Protein AF-0000000074729512 (afdb_homodimer)

Secondary structure (DSSP, 8-state):
----GGGGHHHHHHHHHHHHHSS--HHHHHHHHHHHHHHHH-S-EEEEEEETTEEEEEEEE---SSEEE---TT-EE-STTSHHHHHHHTTS-HHHHHHHHHHHHHHTT-TTS-HHHHHHHHHHHHHHS-EEESS-SSTTEEEEEEEEE-TT--EEEEEEEEEHHHHHHHHHHHHHHHHHHHHHHHHH-/---GGGGGHHHHHHHHHHHHHSS--HHHHHHHHHHHHHHHH-S-EEEEEEETTEEEEEEEE---SSEEE---TT-EE-STTSHHHHHHHTTS-HHHHHHHHHHHHHHTT-TTS-HHHHHHHHHHHHHHS-EEESS-SSTTEEEEEEEEE-TT--EEEEEEEEEHHHHHHHHHHHHHHHHHHHHHHHHH-

Nearest PDB structures (foldseek):
  2xro-assembly1_E  TM=8.335E-01  e=1.380E-13  Pseudomonas putida
  1tf1-assembly2_B  TM=8.747E-01  e=4.606E-13  Escherichia coli
  2o99-assembly1_A  TM=8.460E-01  e=3.577E-12  Escherichia coli
  5whm-assembly2_D  TM=8.171E-01  e=2.208E-12  Brucella abortus
  5whm-assembly1_A  TM=7.758E-01  e=4.035E-12  Brucella abortus

Foldseek 3Di:
DPDDPPPPPVVVVVCVVVVVVPPPPLCVLLVVLQVVLLVVVLAKKWKWWDDDQWIFTADIDHGDDPDYDDDDHGDIDHQQQAFFNLQQLLVDDPVVSCVSCCVVCVVVVNNVPDVVVSVVLSVVCNVLQKGKRQCGRPHQKIKMKHWDADPVGIIMMMMTIDGNVCCVVCVVVSSVSRVVSVVVSVVRD/DPPDPPPPVVVVVVVCVVVVVPPPPLCVLLVVLQVVLLVVVLAKKWKWWDDDQWIFTADIDHGDDPDYDDDDHGDIDHQQQAFWSLQQLLVDDPVVSCVSVCVVCVVVVNNVDDVVVSVVLSVVCNVLQKGKRQCGRPHQKIKMKHWDADPVGIIMMMMTIDGNVCCVVCVVVSSVSRVVSVVVSVVRD

Solvent-accessible surface area (backbone atoms only — not comparable to full-atom values): 20074 Å² total; per-residue (Å²): 135,90,79,76,78,75,64,65,66,59,52,53,55,47,47,50,46,46,59,52,61,66,42,71,53,58,67,68,71,47,41,63,57,37,48,51,50,16,66,76,65,37,30,18,24,39,34,30,34,59,54,94,89,31,33,28,33,69,46,73,35,75,32,73,46,45,70,33,46,53,80,60,71,68,42,74,44,65,30,82,44,29,13,35,26,40,20,44,44,41,77,48,56,68,69,59,38,49,56,54,44,52,52,51,28,46,75,68,71,42,61,79,56,59,61,66,61,50,52,50,51,34,51,51,23,60,73,72,57,50,19,67,14,84,44,61,68,43,86,58,33,20,30,36,15,29,48,50,62,46,95,87,64,54,46,30,18,39,26,38,48,33,54,40,88,56,35,76,84,37,46,67,62,48,52,54,51,49,53,52,47,51,52,55,48,56,71,72,92,135,91,70,74,76,73,64,66,64,60,53,53,56,48,46,51,47,45,58,52,61,66,42,72,53,59,65,69,71,47,41,63,57,36,47,51,50,17,66,74,66,38,31,17,23,39,33,29,33,59,55,95,89,32,31,28,33,68,44,74,36,76,33,73,48,46,72,32,47,54,80,60,70,65,43,72,45,66,30,82,46,29,12,37,25,38,20,44,44,41,75,48,56,67,69,59,40,50,56,53,44,52,52,51,28,46,74,68,72,41,62,80,56,60,62,67,62,49,52,50,51,33,51,49,23,61,72,71,56,51,19,67,14,83,45,60,70,43,86,59,32,19,30,36,15,29,48,50,60,44,97,89,63,54,43,30,17,39,26,37,47,33,52,40,90,56,33,78,84,38,44,67,63,49,51,54,51,50,53,53,46,51,53,54,48,57,72,74,91

pLDDT: mean 89.35, std 18.72, range [25.88, 98.94]

Organism: NCBI:txid2562239

InterPro domains:
  IPR014757 Transcription regulator IclR, C-terminal [PF01614] (20-183)
  IPR014757 Transcription regulator IclR, C-terminal [PS51078] (7-189)
  IPR029016 GAF-like domain superfamily [G3DSA:3.30.450.40] (15-188)
  IPR050707 HTH-type Transcriptional Regulators in Metabolic Pathways [PTHR30136] (7-185)

Radius of gyration: 27.4 Å; Cα contacts (8 Å, |Δi|>4): 655; chains: 2; bounding box: 49×93×84 Å

Structure (mmCIF, N/CA/C/O backbone):
data_AF-0000000074729512-model_v1
#
loop_
_entity.id
_entity.type
_entity.pdbx_description
1 polymer 'IclR-ED domain-containing protein'
#
loop_
_atom_site.group_PDB
_atom_site.id
_atom_site.type_symbol
_atom_site.label_atom_id
_atom_site.label_alt_id
_atom_site.label_comp_id
_atom_site.label_asym_id
_atom_site.label_entity_id
_atom_site.label_seq_id
_atom_site.pdbx_PDB_ins_code
_atom_site.Cartn_x
_atom_site.Cartn_y
_atom_site.Cartn_z
_atom_site.occupancy
_atom_site.B_iso_or_equiv
_atom_site.auth_seq_id
_atom_site.auth_comp_id
_atom_site.auth_asym_id
_atom_site.auth_atom_id
_atom_site.pdbx_PDB_model_num
ATOM 1 N N . MET A 1 1 ? 30.984 21.703 56.719 1 25.88 1 MET A N 1
ATOM 2 C CA . MET A 1 1 ? 29.562 21.359 56.812 1 25.88 1 MET A CA 1
ATOM 3 C C . MET A 1 1 ? 28.812 21.844 55.562 1 25.88 1 MET A C 1
ATOM 5 O O . MET A 1 1 ? 28.078 22.828 55.625 1 25.88 1 MET A O 1
ATOM 9 N N . SER A 1 2 ? 29.422 21.797 54.312 1 34.38 2 SER A N 1
ATOM 10 C CA . SER A 1 2 ? 28.938 22.297 53.031 1 34.38 2 SER A CA 1
ATOM 11 C C . SER A 1 2 ? 27.719 21.5 52.562 1 34.38 2 SER A C 1
ATOM 13 O O . SER A 1 2 ? 27.859 20.344 52.156 1 34.38 2 SER A O 1
ATOM 15 N N . SER A 1 3 ? 26.422 21.672 53.25 1 32.03 3 SER A N 1
ATOM 16 C CA . SER A 1 3 ? 25.125 21.031 53.125 1 32.03 3 SER A CA 1
ATOM 17 C C . SER A 1 3 ? 24.625 21.047 51.688 1 32.03 3 SER A C 1
ATOM 19 O O . SER A 1 3 ? 25.188 21.75 50.844 1 32.03 3 SER A O 1
ATOM 21 N N . SER A 1 4 ? 23.156 20.828 51.438 1 34.28 4 SER A N 1
ATOM 22 C CA . SER A 1 4 ? 22.062 20.094 50.844 1 34.28 4 SER A CA 1
ATOM 23 C C . SER A 1 4 ? 21.484 20.859 49.656 1 34.28 4 SER A C 1
ATOM 25 O O . SER A 1 4 ? 20.281 20.781 49.375 1 34.28 4 SER A O 1
ATOM 27 N N . ALA A 1 5 ? 22.188 21.875 49.094 1 41.53 5 ALA A N 1
ATOM 28 C CA . ALA A 1 5 ? 21.438 22.672 48.156 1 41.53 5 ALA A CA 1
ATOM 29 C C . ALA A 1 5 ? 21.094 21.859 46.906 1 41.53 5 ALA A C 1
ATOM 31 O O . ALA A 1 5 ? 20.672 22.422 45.875 1 41.53 5 ALA A O 1
ATOM 32 N N . GLU A 1 6 ? 21.422 20.5 46.906 1 37.28 6 GLU A N 1
ATOM 33 C CA . GLU A 1 6 ? 21.25 19.766 45.656 1 37.28 6 GLU A CA 1
ATOM 34 C C . GLU A 1 6 ? 19.766 19.5 45.375 1 37.28 6 GLU A C 1
ATOM 36 O O . GLU A 1 6 ? 19.438 18.797 44.406 1 37.28 6 GLU A O 1
ATOM 41 N N . GLY A 1 7 ? 18.828 19.969 46.281 1 36.69 7 GLY A N 1
ATOM 42 C CA . GLY A 1 7 ? 17.422 19.594 46.188 1 36.69 7 GLY A CA 1
ATOM 43 C C . GLY A 1 7 ? 16.703 20.234 45 1 36.69 7 GLY A C 1
ATOM 44 O O . GLY A 1 7 ? 15.531 19.969 44.781 1 36.69 7 GLY A O 1
ATOM 45 N N . GLY A 1 8 ? 17.156 21.422 44.531 1 38.16 8 GLY A N 1
ATOM 46 C CA . GLY A 1 8 ? 16.344 22.25 43.656 1 38.16 8 GLY A CA 1
ATOM 47 C C . GLY A 1 8 ? 16.188 21.641 42.281 1 38.16 8 GLY A C 1
ATOM 48 O O . GLY A 1 8 ? 15.289 22.031 41.531 1 38.16 8 GLY A O 1
ATOM 49 N N . LEU A 1 9 ? 17.172 20.875 41.75 1 35.28 9 LEU A N 1
ATOM 50 C CA . LEU A 1 9 ? 17.141 20.516 40.312 1 35.28 9 LEU A CA 1
ATOM 51 C C . LEU A 1 9 ? 16.156 19.375 40.094 1 35.28 9 LEU A C 1
ATOM 53 O O . LEU A 1 9 ? 15.742 19.125 38.938 1 35.28 9 LEU A O 1
ATOM 57 N N . ARG A 1 10 ? 15.859 18.578 41.156 1 46.44 10 ARG A N 1
ATOM 58 C CA . ARG A 1 10 ? 14.961 17.453 40.906 1 46.44 10 ARG A CA 1
ATOM 59 C C . ARG A 1 10 ? 13.516 17.922 40.781 1 46.44 10 ARG A C 1
ATOM 61 O O . ARG A 1 10 ? 12.656 17.172 40.312 1 46.44 10 ARG A O 1
ATOM 68 N N . LEU A 1 11 ? 13.258 19.062 41.344 1 38.88 11 LEU A N 1
ATOM 69 C CA . LEU A 1 11 ? 11.883 19.516 41.188 1 38.88 11 LEU A CA 1
ATOM 70 C C . LEU A 1 11 ? 11.586 19.922 39.75 1 38.88 11 LEU A C 1
ATOM 72 O O . LEU A 1 11 ? 10.477 19.734 39.281 1 38.88 11 LEU A O 1
ATOM 76 N N . GLY A 1 12 ? 12.594 20.391 39.031 1 42.66 12 GLY A N 1
ATOM 77 C CA . GLY A 1 12 ? 12.328 20.812 37.656 1 42.66 12 GLY A CA 1
ATOM 78 C C . GLY A 1 12 ? 12.039 19.641 36.75 1 42.66 12 GLY A C 1
ATOM 79 O O . GLY A 1 12 ? 11.164 19.719 35.875 1 42.66 12 GLY A O 1
ATOM 80 N N . SER A 1 13 ? 12.844 18.562 36.906 1 46.69 13 SER A N 1
ATOM 81 C CA . SER A 1 13 ? 12.586 17.422 36.031 1 46.69 13 SER A CA 1
ATOM 82 C C . SER A 1 13 ? 11.258 16.75 36.375 1 46.69 13 SER A C 1
ATOM 84 O O . SER A 1 13 ? 10.555 16.266 35.5 1 46.69 13 SER A O 1
ATOM 86 N N . GLU A 1 14 ? 10.875 16.734 37.656 1 45.16 14 GLU A N 1
ATOM 87 C CA . GLU A 1 14 ? 9.609 16.125 38.062 1 45.16 14 GLU A CA 1
ATOM 88 C C . GLU A 1 14 ? 8.43 17 37.656 1 45.16 14 GLU A C 1
ATOM 90 O O . GLU A 1 14 ? 7.383 16.5 37.219 1 45.16 14 GLU A O 1
ATOM 95 N N . ILE A 1 15 ? 8.531 18.359 37.781 1 41.38 15 ILE A N 1
ATOM 96 C CA . ILE A 1 15 ? 7.477 19.234 37.312 1 41.38 15 ILE A CA 1
ATOM 97 C C . ILE A 1 15 ? 7.406 19.188 35.781 1 41.38 15 ILE A C 1
ATOM 99 O O . ILE A 1 15 ? 6.32 19.141 35.188 1 41.38 15 ILE A O 1
ATOM 103 N N . GLN A 1 16 ? 8.602 19.141 35.062 1 43.12 16 GLN A N 1
ATOM 104 C CA . GLN A 1 16 ? 8.539 18.938 33.625 1 43.12 16 GLN A CA 1
ATOM 105 C C . GLN A 1 16 ? 7.992 17.547 33.281 1 43.12 16 GLN A C 1
ATOM 107 O O . GLN A 1 16 ? 7.266 17.375 32.312 1 43.12 16 GLN A O 1
ATOM 112 N N . SER A 1 17 ? 8.367 16.531 34.094 1 44.88 17 SER A N 1
ATOM 113 C CA . SER A 1 17 ? 7.785 15.203 33.938 1 44.88 17 SER A CA 1
ATOM 114 C C . SER A 1 17 ? 6.309 15.195 34.344 1 44.88 17 SER A C 1
ATOM 116 O O . SER A 1 17 ? 5.492 14.539 33.688 1 44.88 17 SER A O 1
ATOM 118 N N . LEU A 1 18 ? 5.91 15.781 35.469 1 40.38 18 LEU A N 1
ATOM 119 C CA . LEU A 1 18 ? 4.508 15.938 35.844 1 40.38 18 LEU A CA 1
ATOM 120 C C . LEU A 1 18 ? 3.803 16.922 34.906 1 40.38 18 LEU A C 1
ATOM 122 O O . LEU A 1 18 ? 2.65 16.703 34.531 1 40.38 18 LEU A O 1
ATOM 126 N N . ALA A 1 19 ? 4.285 18.188 34.625 1 42.41 19 ALA A N 1
ATOM 127 C CA . ALA A 1 19 ? 3.742 19.047 33.562 1 42.41 19 ALA A CA 1
ATOM 128 C C . ALA A 1 19 ? 3.705 18.328 32.219 1 42.41 19 ALA A C 1
ATOM 130 O O . ALA A 1 19 ? 2.783 18.516 31.438 1 42.41 19 ALA A O 1
ATOM 131 N N . ALA A 1 20 ? 4.695 17.531 31.906 1 43.59 20 ALA A N 1
ATOM 132 C CA . ALA A 1 20 ? 4.652 16.562 30.812 1 43.59 20 ALA A CA 1
ATOM 133 C C . ALA A 1 20 ? 3.689 15.422 31.125 1 43.59 20 ALA A C 1
ATOM 135 O O . ALA A 1 20 ? 3.062 14.859 30.219 1 43.59 20 ALA A O 1
ATOM 136 N N . ALA A 1 21 ? 3.5 15.023 32.281 1 45.31 21 ALA A N 1
ATOM 137 C CA . ALA A 1 21 ? 2.592 14.016 32.812 1 45.31 21 ALA A CA 1
ATOM 138 C C . ALA A 1 21 ? 1.136 14.43 32.625 1 45.31 21 ALA A C 1
ATOM 140 O O . ALA A 1 21 ? 0.258 13.578 32.469 1 45.31 21 ALA A O 1
ATOM 141 N N . GLY A 1 22 ? 0.807 15.711 32.906 1 45.38 22 GLY A N 1
ATOM 142 C CA . GLY A 1 22 ? -0.505 16.281 32.656 1 45.38 22 GLY A CA 1
ATOM 143 C C . GLY A 1 22 ? -0.776 16.547 31.188 1 45.38 22 GLY A C 1
ATOM 144 O O . GLY A 1 22 ? -1.819 17.109 30.828 1 45.38 22 GLY A O 1
ATOM 145 N N . ARG A 1 23 ? 0.363 16.656 30.469 1 54.56 23 ARG A N 1
ATOM 146 C CA . ARG A 1 23 ? 0.236 16.953 29.047 1 54.56 23 ARG A CA 1
ATOM 147 C C . ARG A 1 23 ? -0.666 15.953 28.344 1 54.56 23 ARG A C 1
ATOM 149 O O . ARG A 1 23 ? -0.459 14.742 28.469 1 54.56 23 ARG A O 1
ATOM 156 N N . VAL A 1 24 ? -1.882 16.438 28.172 1 61.53 24 VAL A N 1
ATOM 157 C CA . VAL A 1 24 ? -2.816 15.641 27.375 1 61.53 24 VAL A CA 1
ATOM 158 C C . VAL A 1 24 ? -2.061 14.906 26.266 1 61.53 24 VAL A C 1
ATOM 160 O O . VAL A 1 24 ? -1.298 15.523 25.516 1 61.53 24 VAL A O 1
ATOM 163 N N . ASN A 1 25 ? -2.059 13.641 26.531 1 87.81 25 ASN A N 1
ATOM 164 C CA . ASN A 1 25 ? -1.531 12.82 25.438 1 87.81 25 ASN A CA 1
ATOM 165 C C . ASN A 1 25 ? -2.375 12.953 24.172 1 87.81 25 ASN A C 1
ATOM 167 O O . ASN A 1 25 ? -3.398 12.281 24.031 1 87.81 25 ASN A O 1
ATOM 171 N N . MET A 1 26 ? -2.033 14.062 23.406 1 93.94 26 MET A N 1
ATOM 172 C CA . MET A 1 26 ? -2.797 14.367 22.203 1 93.94 26 MET A CA 1
ATOM 173 C C . MET A 1 26 ? -2.996 13.117 21.344 1 93.94 26 MET A C 1
ATOM 175 O O . MET A 1 26 ? -4.043 12.953 20.719 1 93.94 26 MET A O 1
ATOM 179 N N . THR A 1 27 ? -2.012 12.273 21.406 1 95.75 27 THR A N 1
ATOM 180 C CA . THR A 1 27 ? -2.107 11.039 20.641 1 95.75 27 THR A CA 1
ATOM 181 C C . THR A 1 27 ? -3.291 10.203 21.125 1 95.75 27 THR A C 1
ATOM 183 O O . THR A 1 27 ? -4.109 9.758 20.312 1 95.75 27 THR A O 1
ATOM 186 N N . GLU A 1 28 ? -3.361 10.055 22.359 1 95.56 28 GLU A N 1
ATOM 187 C CA . GLU A 1 28 ? -4.465 9.281 22.922 1 95.56 28 GLU A CA 1
ATOM 188 C C . GLU A 1 28 ? -5.797 9.992 22.703 1 95.56 28 GLU A C 1
ATOM 190 O O . GLU A 1 28 ? -6.809 9.352 22.422 1 95.56 28 GLU A O 1
ATOM 195 N N . LEU A 1 29 ? -5.754 11.266 22.891 1 96.25 29 LEU A N 1
ATOM 196 C CA . LEU A 1 29 ? -6.973 12.07 22.828 1 96.25 29 LEU A CA 1
ATOM 197 C C . LEU A 1 29 ? -7.59 12.008 21.438 1 96.25 29 LEU A C 1
ATOM 199 O O . LEU A 1 29 ? -8.812 11.93 21.297 1 96.25 29 LEU A O 1
ATOM 203 N N . VAL A 1 30 ? -6.77 12.023 20.391 1 97.81 30 VAL A N 1
ATOM 204 C CA . VAL A 1 30 ? -7.328 12.148 19.047 1 97.81 30 VAL A CA 1
ATOM 205 C C . VAL A 1 30 ? -7.359 10.781 18.375 1 97.81 30 VAL A C 1
ATOM 207 O O . VAL A 1 30 ? -7.887 10.648 17.266 1 97.81 30 VAL A O 1
ATOM 210 N N . HIS A 1 31 ? -6.855 9.727 19.016 1 98.12 31 HIS A N 1
ATOM 211 C CA . HIS A 1 31 ? -6.773 8.398 18.406 1 98.12 31 HIS A CA 1
ATOM 212 C C . HIS A 1 31 ? -8.148 7.914 17.953 1 98.12 31 HIS A C 1
ATOM 214 O O . HIS A 1 31 ? -8.281 7.328 16.875 1 98.12 31 HIS A O 1
ATOM 220 N N . PRO A 1 32 ? -9.211 8.164 18.734 1 98.56 32 PRO A N 1
ATOM 221 C CA . PRO A 1 32 ? -10.531 7.719 18.266 1 98.56 32 PRO A CA 1
ATOM 222 C C . PRO A 1 32 ? -10.961 8.391 16.969 1 98.56 32 PRO A C 1
ATOM 224 O O . PRO A 1 32 ? -11.672 7.785 16.156 1 98.56 32 PRO A O 1
ATOM 227 N N . VAL A 1 33 ? -10.539 9.617 16.734 1 98.75 33 VAL A N 1
ATOM 228 C CA . VAL A 1 33 ? -10.844 10.32 15.5 1 98.75 33 VAL A CA 1
ATOM 229 C C . VAL A 1 33 ? -10.117 9.648 14.328 1 98.75 33 VAL A C 1
ATOM 231 O O . VAL A 1 33 ? -10.695 9.469 13.258 1 98.75 33 VAL A O 1
ATOM 234 N N . LEU A 1 34 ? -8.906 9.234 14.578 1 98.75 34 LEU A N 1
ATOM 235 C CA . LEU A 1 34 ? -8.156 8.516 13.555 1 98.75 34 LEU A CA 1
ATOM 236 C C . LEU A 1 34 ? -8.836 7.199 13.203 1 98.75 34 LEU A C 1
ATOM 238 O O . LEU A 1 34 ? -8.992 6.871 12.023 1 98.75 34 LEU A O 1
ATOM 242 N N . THR A 1 35 ? -9.195 6.504 14.242 1 98.81 35 THR A N 1
ATOM 243 C CA . THR A 1 35 ? -9.812 5.195 14.078 1 98.81 35 THR A CA 1
ATOM 244 C C . THR A 1 35 ? -11.109 5.305 13.281 1 98.81 35 THR A C 1
ATOM 246 O O . THR A 1 35 ? -11.344 4.531 12.352 1 98.81 35 THR A O 1
ATOM 249 N N . ASP A 1 36 ? -11.898 6.285 13.617 1 98.75 36 ASP A N 1
ATOM 250 C CA . ASP A 1 36 ? -13.172 6.492 12.93 1 98.75 36 ASP A CA 1
ATOM 251 C C . ASP A 1 36 ? -12.938 6.859 11.461 1 98.75 36 ASP A C 1
ATOM 253 O O . ASP A 1 36 ? -13.609 6.332 10.57 1 98.75 36 ASP A O 1
ATOM 257 N N . LEU A 1 37 ? -12.008 7.746 11.195 1 98.69 37 LEU A N 1
ATOM 258 C CA . LEU A 1 37 ? -11.68 8.164 9.836 1 98.69 37 LEU A CA 1
ATOM 259 C C . LEU A 1 37 ? -11.188 6.984 9.008 1 98.69 37 LEU A C 1
ATOM 261 O O . LEU A 1 37 ? -11.594 6.816 7.859 1 98.69 37 LEU A O 1
ATOM 265 N N . ALA A 1 38 ? -10.344 6.168 9.625 1 98.75 38 ALA A N 1
ATOM 266 C CA . ALA A 1 38 ? -9.812 4.996 8.93 1 98.75 38 ALA A CA 1
ATOM 267 C C . ALA A 1 38 ? -10.93 4.012 8.594 1 98.75 38 ALA A C 1
ATOM 269 O O . ALA A 1 38 ? -10.953 3.439 7.496 1 98.75 38 ALA A O 1
ATOM 270 N N . LYS A 1 39 ? -11.789 3.828 9.547 1 98.44 39 LYS A N 1
ATOM 271 C CA . LYS A 1 39 ? -12.922 2.922 9.336 1 98.44 39 LYS A CA 1
ATOM 272 C C . LYS A 1 39 ? -13.812 3.406 8.203 1 98.44 39 LYS A C 1
ATOM 274 O O . LYS A 1 39 ? -14.219 2.619 7.348 1 98.44 39 LYS A O 1
ATOM 279 N N . ARG A 1 40 ? -14.055 4.664 8.141 1 98 40 ARG A N 1
ATOM 280 C CA . ARG A 1 40 ? -14.969 5.234 7.16 1 98 40 ARG A CA 1
ATOM 281 C C . ARG A 1 40 ? -14.336 5.277 5.777 1 98 40 ARG A C 1
ATOM 283 O O . ARG A 1 40 ? -15.016 5.086 4.77 1 98 40 ARG A O 1
ATOM 290 N N . THR A 1 41 ? -13.055 5.531 5.766 1 98.06 41 THR A N 1
ATOM 291 C CA . THR A 1 41 ? -12.391 5.727 4.48 1 98.06 41 THR A CA 1
ATOM 292 C C . THR A 1 41 ? -11.734 4.43 4.008 1 98.06 41 THR A C 1
ATOM 294 O O . THR A 1 41 ? -11.414 4.289 2.826 1 98.06 41 THR A O 1
ATOM 297 N N . LYS A 1 42 ? -11.461 3.52 4.926 1 98.12 42 LYS A N 1
ATOM 298 C CA . LYS A 1 42 ? -10.727 2.279 4.711 1 98.12 42 LYS A CA 1
ATOM 299 C C . LYS A 1 42 ? -9.273 2.564 4.316 1 98.12 42 LYS A C 1
ATOM 301 O O . LYS A 1 42 ? -8.57 1.668 3.854 1 98.12 42 LYS A O 1
ATOM 306 N N . GLU A 1 43 ? -8.898 3.83 4.426 1 98.69 43 GLU A N 1
ATOM 307 C CA . GLU A 1 43 ? -7.531 4.277 4.156 1 98.69 43 GLU A CA 1
ATOM 308 C C . GLU A 1 43 ? -6.75 4.477 5.453 1 98.69 43 GLU A C 1
ATOM 310 O O . GLU A 1 43 ? -7.34 4.633 6.523 1 98.69 43 GLU A O 1
ATOM 315 N N . THR A 1 44 ? -5.441 4.508 5.305 1 98.69 44 THR A N 1
ATOM 316 C CA . THR A 1 44 ? -4.562 4.84 6.418 1 98.69 44 THR A CA 1
ATOM 317 C C . THR A 1 44 ? -4.781 6.281 6.871 1 98.69 44 THR A C 1
ATOM 319 O O . THR A 1 44 ? -5.035 7.164 6.047 1 98.69 44 THR A O 1
ATOM 322 N N . VAL A 1 45 ? -4.723 6.48 8.18 1 98.88 45 VAL A N 1
ATOM 323 C CA . VAL A 1 45 ? -4.777 7.824 8.75 1 98.88 45 VAL A CA 1
ATOM 324 C C . VAL A 1 45 ? -3.547 8.07 9.617 1 98.88 45 VAL A C 1
ATOM 326 O O . VAL A 1 45 ? -3.199 7.238 10.461 1 98.88 45 VAL A O 1
ATOM 329 N N . ASP A 1 46 ? -2.916 9.25 9.398 1 98.69 46 ASP A N 1
ATOM 330 C CA . ASP A 1 46 ? -1.684 9.586 10.102 1 98.69 46 ASP A CA 1
ATOM 331 C C . ASP A 1 46 ? -1.875 10.82 10.977 1 98.69 46 ASP A C 1
ATOM 333 O O . ASP A 1 46 ? -2.537 11.781 10.578 1 98.69 46 ASP A O 1
ATOM 337 N N . LEU A 1 47 ? -1.282 10.758 12.164 1 98.69 47 LEU A N 1
ATOM 338 C CA . LEU A 1 47 ? -1.09 11.93 13.016 1 98.69 47 LEU A CA 1
ATOM 339 C C . LEU A 1 47 ? 0.381 12.328 13.062 1 98.69 47 LEU A C 1
ATOM 341 O O . LEU A 1 47 ? 1.25 11.484 13.297 1 98.69 47 LEU A O 1
ATOM 345 N N . ALA A 1 48 ? 0.581 13.609 12.836 1 98.5 48 ALA A N 1
ATOM 346 C CA . ALA A 1 48 ? 1.941 14.133 12.906 1 98.5 48 ALA A CA 1
ATOM 347 C C . ALA A 1 48 ? 2.002 15.383 13.789 1 98.5 48 ALA A C 1
ATOM 349 O O . ALA A 1 48 ? 0.969 15.984 14.086 1 98.5 48 ALA A O 1
ATOM 350 N N . VAL A 1 49 ? 3.213 15.633 14.234 1 98 49 VAL A N 1
ATOM 351 C CA . VAL A 1 49 ? 3.439 16.812 15.062 1 98 49 VAL A CA 1
ATOM 352 C C . VAL A 1 49 ? 4.598 17.625 14.492 1 98 49 VAL A C 1
ATOM 354 O O . VAL A 1 49 ? 5.523 17.062 13.898 1 98 49 VAL A O 1
ATOM 357 N N . LEU A 1 50 ? 4.457 18.969 14.633 1 97.69 50 LEU A N 1
ATOM 358 C CA . LEU A 1 50 ? 5.543 19.859 14.234 1 97.69 50 LEU A CA 1
ATOM 359 C C . LEU A 1 50 ? 6.648 19.875 15.281 1 97.69 50 LEU A C 1
ATOM 361 O O . LEU A 1 50 ? 6.375 20.078 16.469 1 97.69 50 LEU A O 1
ATOM 365 N N . ARG A 1 51 ? 7.746 19.609 14.891 1 94.69 51 ARG A N 1
ATOM 366 C CA . ARG A 1 51 ? 8.961 19.797 15.672 1 94.69 51 ARG A CA 1
ATOM 367 C C . ARG A 1 51 ? 9.977 20.656 14.922 1 94.69 51 ARG A C 1
ATOM 369 O O . ARG A 1 51 ? 10.531 20.219 13.906 1 94.69 51 ARG A O 1
ATOM 376 N N . ASP A 1 52 ? 10.18 21.922 15.469 1 90.88 52 ASP A N 1
ATOM 377 C CA . ASP A 1 52 ? 11.016 22.906 14.789 1 90.88 52 ASP A CA 1
ATOM 378 C C . ASP A 1 52 ? 10.461 23.219 13.398 1 90.88 52 ASP A C 1
ATOM 380 O O . ASP A 1 52 ? 9.391 23.812 13.273 1 90.88 52 ASP A O 1
ATOM 384 N N . ASP A 1 53 ? 11.07 22.828 12.359 1 92.31 53 ASP A N 1
ATOM 385 C CA . ASP A 1 53 ? 10.609 23.172 11.016 1 92.31 53 ASP A CA 1
ATOM 386 C C . ASP A 1 53 ? 10.383 21.922 10.172 1 92.31 53 ASP A C 1
ATOM 388 O O . ASP A 1 53 ? 10.625 21.938 8.961 1 92.31 53 ASP A O 1
ATOM 392 N N . HIS A 1 54 ? 10.008 20.859 10.914 1 95.12 54 HIS A N 1
ATOM 393 C CA . HIS A 1 54 ? 9.672 19.625 10.227 1 95.12 54 HIS A CA 1
ATOM 394 C C . HIS A 1 54 ? 8.531 18.891 10.93 1 95.12 54 HIS A C 1
ATOM 396 O O . HIS A 1 54 ? 8.164 19.25 12.055 1 95.12 54 HIS A O 1
ATOM 402 N N . MET A 1 55 ? 8 17.938 10.18 1 97.62 55 MET A N 1
ATOM 403 C CA . MET A 1 55 ? 6.945 17.109 10.758 1 97.62 55 MET A CA 1
ATOM 404 C C . MET A 1 55 ? 7.496 15.766 11.203 1 97.62 55 MET A C 1
ATOM 406 O O . MET A 1 55 ? 8.461 15.258 10.633 1 97.62 55 MET A O 1
ATOM 410 N N . VAL A 1 56 ? 6.832 15.219 12.266 1 97.75 56 VAL A N 1
ATOM 411 C CA . VAL A 1 56 ? 7.152 13.883 12.758 1 97.75 56 VAL A CA 1
ATOM 412 C C . VAL A 1 56 ? 5.871 13.062 12.898 1 97.75 56 VAL A C 1
ATOM 414 O O . VAL A 1 56 ? 4.906 13.508 13.523 1 97.75 56 VAL A O 1
ATOM 417 N N . PHE A 1 57 ? 5.883 11.852 12.32 1 97.19 57 PHE A N 1
ATOM 418 C CA . PHE A 1 57 ? 4.727 10.984 12.516 1 97.19 57 PHE A CA 1
ATOM 419 C C . PHE A 1 57 ? 4.629 10.523 13.969 1 97.19 57 PHE A C 1
ATOM 421 O O . PHE A 1 57 ? 5.609 10.047 14.539 1 97.19 57 PHE A O 1
ATOM 428 N N . LEU A 1 58 ? 3.418 10.586 14.484 1 97 58 LEU A N 1
ATOM 429 C CA . LEU A 1 58 ? 3.225 10.242 15.891 1 97 58 LEU A CA 1
ATOM 430 C C . LEU A 1 58 ? 2.396 8.969 16.031 1 97 58 LEU A C 1
ATOM 432 O O . LEU A 1 58 ? 2.594 8.195 16.969 1 97 58 LEU A O 1
ATOM 436 N N . ASP A 1 59 ? 1.421 8.875 15.234 1 97.31 59 ASP A N 1
ATOM 437 C CA . ASP A 1 59 ? 0.447 7.789 1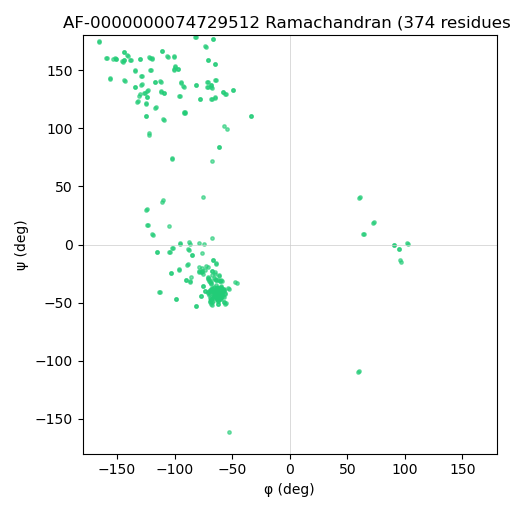5.32 1 97.31 59 ASP A CA 1
ATOM 438 C C . ASP A 1 59 ? -0.143 7.469 13.953 1 97.31 59 ASP A C 1
ATOM 440 O O . ASP A 1 59 ? -0.028 8.273 13.016 1 97.31 59 ASP A O 1
ATOM 444 N N . GLN A 1 60 ? -0.66 6.289 13.898 1 98.12 60 GLN A N 1
ATOM 445 C CA . GLN A 1 60 ? -1.246 5.855 12.641 1 98.12 60 GLN A CA 1
ATOM 446 C C . GLN A 1 60 ? -2.287 4.762 12.859 1 98.12 60 GLN A C 1
ATOM 448 O O . GLN A 1 60 ? -2.148 3.941 13.766 1 98.12 60 GLN A O 1
ATOM 453 N N . VAL A 1 61 ? -3.301 4.824 12.086 1 98.44 61 VAL A N 1
ATOM 454 C CA . VAL A 1 61 ? -4.223 3.709 11.906 1 98.44 61 VAL A CA 1
ATOM 455 C C . VAL A 1 61 ? -4.188 3.24 10.453 1 98.44 61 VAL A C 1
ATOM 457 O O . VAL A 1 61 ? -4.586 3.975 9.547 1 98.44 61 VAL A O 1
ATOM 460 N N . VAL A 1 62 ? -3.773 1.977 10.273 1 97.81 62 VAL A N 1
ATOM 461 C CA . VAL A 1 62 ? -3.51 1.473 8.93 1 97.81 62 VAL A CA 1
ATOM 462 C C . VAL A 1 62 ? -4.824 1.064 8.266 1 97.81 62 VAL A C 1
ATOM 464 O O . VAL A 1 62 ? -5.68 0.441 8.898 1 97.81 62 VAL A O 1
ATOM 467 N N . GLY A 1 63 ? -4.934 1.441 6.992 1 97.69 63 GLY A N 1
ATOM 468 C CA . GLY A 1 63 ? -6.109 1.101 6.207 1 97.69 63 GLY A CA 1
ATOM 469 C C . GLY A 1 63 ? -6.246 -0.388 5.949 1 97.69 63 GLY A C 1
ATOM 470 O O . GLY A 1 63 ? -5.348 -1.164 6.281 1 97.69 63 GLY A O 1
ATOM 471 N N . THR A 1 64 ? -7.348 -0.745 5.281 1 96.38 64 THR A N 1
ATOM 472 C CA . THR A 1 64 ? -7.668 -2.166 5.184 1 96.38 64 THR A CA 1
ATOM 473 C C . THR A 1 64 ? -7.59 -2.635 3.732 1 96.38 64 THR A C 1
ATOM 475 O O . THR A 1 64 ? -7.723 -3.83 3.453 1 96.38 64 THR A O 1
ATOM 478 N N . HIS A 1 65 ? -7.395 -1.693 2.795 1 96.81 65 HIS A N 1
ATOM 479 C CA . HIS A 1 65 ? -7.246 -2.098 1.401 1 96.81 65 HIS A CA 1
ATOM 480 C C . HIS A 1 65 ? -5.98 -2.928 1.201 1 96.81 65 HIS A C 1
ATOM 482 O O . HIS A 1 65 ? -5.008 -2.773 1.942 1 96.81 65 HIS A O 1
ATOM 488 N N . ARG A 1 66 ? -6.016 -3.748 0.142 1 96.25 66 ARG A N 1
ATOM 489 C CA . ARG A 1 66 ? -4.852 -4.547 -0.219 1 96.25 66 ARG A CA 1
ATOM 490 C C . ARG A 1 66 ? -3.668 -3.658 -0.586 1 96.25 66 ARG A C 1
ATOM 492 O O . ARG A 1 66 ? -2.525 -3.957 -0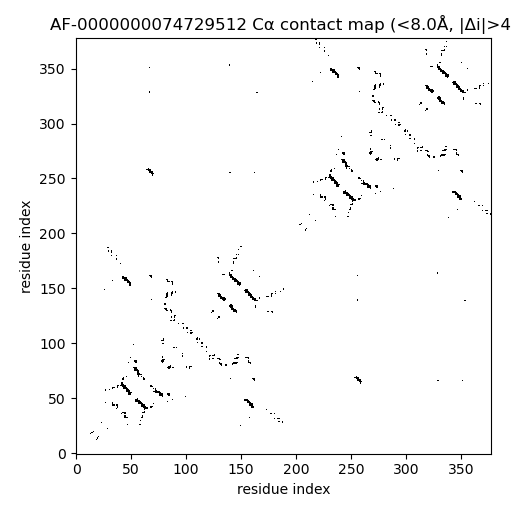.23 1 96.25 66 ARG A O 1
ATOM 499 N N . LEU A 1 67 ? -3.961 -2.701 -1.362 1 98.19 67 LEU A N 1
ATOM 500 C CA . LEU A 1 67 ? -2.969 -1.663 -1.619 1 98.19 67 LEU A CA 1
ATOM 501 C C . LEU A 1 67 ? -3.113 -0.515 -0.626 1 98.19 67 LEU A C 1
ATOM 503 O O . LEU A 1 67 ? -4.109 0.212 -0.651 1 98.19 67 LEU A O 1
ATOM 507 N N . ARG A 1 68 ? -2.096 -0.339 0.236 1 98.12 68 ARG A N 1
ATOM 508 C CA . ARG A 1 68 ? -2.266 0.631 1.313 1 98.12 68 ARG A CA 1
ATOM 509 C C . ARG A 1 68 ? -0.958 1.361 1.604 1 98.12 68 ARG A C 1
ATOM 511 O O . ARG A 1 68 ? 0.116 0.901 1.211 1 98.12 68 ARG A O 1
ATOM 518 N N . THR A 1 69 ? -1.093 2.508 2.209 1 98.25 69 THR A N 1
ATOM 519 C CA . THR A 1 69 ? 0.04 3.316 2.645 1 98.25 69 THR A CA 1
ATOM 520 C C . THR A 1 69 ? 0.386 3.021 4.102 1 98.25 69 THR A C 1
ATOM 522 O O . THR A 1 69 ? -0.505 2.832 4.93 1 98.25 69 THR A O 1
ATOM 525 N N . VAL A 1 70 ? 1.686 2.965 4.367 1 97.12 70 VAL A N 1
ATOM 526 C CA . VAL A 1 70 ? 2.162 2.797 5.734 1 97.12 70 VAL A CA 1
ATOM 527 C C . VAL A 1 70 ? 3.27 3.807 6.027 1 97.12 70 VAL A C 1
ATOM 529 O O . VAL A 1 70 ? 4.27 3.861 5.309 1 97.12 70 VAL A O 1
ATOM 532 N N . SER A 1 71 ? 3.025 4.539 7 1 94.12 71 SER A N 1
ATOM 533 C CA . SER A 1 71 ? 4.027 5.504 7.445 1 94.12 71 SER A CA 1
ATOM 534 C C . SER A 1 71 ? 4.848 4.949 8.609 1 94.12 71 SER A C 1
ATOM 536 O O . SER A 1 71 ? 4.371 4.102 9.359 1 94.12 71 SER A O 1
ATOM 538 N N . ALA A 1 72 ? 6.055 5.367 8.742 1 90.56 72 ALA A N 1
ATOM 539 C CA . ALA A 1 72 ? 6.887 4.977 9.875 1 90.56 72 ALA A CA 1
ATOM 540 C C . ALA A 1 72 ? 6.754 5.969 11.023 1 90.56 72 ALA A C 1
ATOM 542 O O . ALA A 1 72 ? 7.188 7.117 10.914 1 90.56 72 ALA A O 1
ATOM 543 N N . VAL A 1 73 ? 6.207 5.516 12.07 1 90.31 73 VAL A N 1
ATOM 544 C CA . VAL A 1 73 ? 6.102 6.363 13.25 1 90.31 73 VAL A CA 1
ATOM 545 C C . VAL A 1 73 ? 7.492 6.828 13.68 1 90.31 73 VAL A C 1
ATOM 547 O O . VAL A 1 73 ? 8.438 6.039 13.695 1 90.31 73 VAL A O 1
ATOM 550 N N . GLY A 1 74 ? 7.617 8.094 13.914 1 93.56 74 GLY A N 1
ATOM 551 C CA . GLY A 1 74 ? 8.898 8.68 14.289 1 93.56 74 GLY A CA 1
ATOM 552 C C . GLY A 1 74 ? 9.656 9.266 13.117 1 93.56 74 GLY A C 1
ATOM 553 O O . GLY A 1 74 ? 10.594 10.039 13.305 1 93.56 74 GLY A O 1
ATOM 554 N N . GLU A 1 75 ? 9.18 8.906 11.977 1 95.38 75 GLU A N 1
ATOM 555 C CA . GLU A 1 75 ? 9.852 9.414 10.781 1 95.38 75 GLU A CA 1
ATOM 556 C C . GLU A 1 75 ? 9.641 10.922 10.625 1 95.38 75 GLU A C 1
ATOM 558 O O . GLU A 1 75 ? 8.531 11.422 10.844 1 95.38 75 GLU A O 1
ATOM 563 N N . VAL A 1 76 ? 10.75 11.641 10.258 1 96.12 76 VAL A N 1
ATOM 564 C CA . VAL A 1 76 ? 10.734 13.078 9.984 1 96.12 76 VAL A CA 1
ATOM 565 C C . VAL A 1 76 ? 10.5 13.312 8.492 1 96.12 76 VAL A C 1
ATOM 567 O O . VAL A 1 76 ? 11.07 12.617 7.648 1 96.12 76 VAL A O 1
ATOM 570 N N . PHE A 1 77 ? 9.648 14.25 8.164 1 96.19 77 PHE A N 1
ATOM 571 C CA . PHE A 1 77 ? 9.352 14.508 6.758 1 96.19 77 PHE A CA 1
ATOM 572 C C . PHE A 1 77 ? 9.086 15.992 6.523 1 96.19 77 PHE A C 1
ATOM 574 O O . PHE A 1 77 ? 8.805 16.734 7.469 1 96.19 77 PHE A O 1
ATOM 581 N N . PRO A 1 78 ? 9.234 16.5 5.309 1 96.31 78 PRO A N 1
ATOM 582 C CA . PRO A 1 78 ? 9.172 17.922 5.004 1 96.31 78 PRO A CA 1
ATOM 583 C C . PRO A 1 78 ? 7.746 18.484 5.059 1 96.31 78 PRO A C 1
ATOM 585 O O . PRO A 1 78 ? 6.785 17.703 5.109 1 96.31 78 PRO A O 1
ATOM 588 N N . MET A 1 79 ? 7.707 19.781 4.98 1 97.56 79 MET A N 1
ATOM 589 C CA . MET A 1 79 ? 6.418 20.438 5.137 1 97.56 79 MET A CA 1
ATOM 590 C C . MET A 1 79 ? 5.863 20.891 3.783 1 97.56 79 MET A C 1
ATOM 592 O O . MET A 1 79 ? 4.648 20.969 3.602 1 97.56 79 MET A O 1
ATOM 596 N N . THR A 1 80 ? 6.652 21.109 2.805 1 96.56 80 THR A N 1
ATOM 597 C CA . THR A 1 80 ? 6.219 21.859 1.637 1 96.56 80 THR A CA 1
ATOM 598 C C . THR A 1 80 ? 5.586 20.938 0.6 1 96.56 80 THR A C 1
ATOM 600 O O . THR A 1 80 ? 4.887 21.391 -0.305 1 96.56 80 THR A O 1
ATOM 603 N N . ASP A 1 81 ? 5.836 19.625 0.728 1 96.31 81 ASP A N 1
ATOM 604 C CA . ASP A 1 81 ? 5.293 18.75 -0.303 1 96.31 81 ASP A CA 1
ATOM 605 C C . ASP A 1 81 ? 4.41 17.672 0.31 1 96.31 81 ASP A C 1
ATOM 607 O O . ASP A 1 81 ? 4.113 16.656 -0.34 1 96.31 81 ASP A O 1
ATOM 611 N N . THR A 1 82 ? 3.992 17.844 1.521 1 98 82 THR A N 1
ATOM 612 C CA . THR A 1 82 ? 3.113 16.891 2.201 1 98 82 THR A CA 1
ATOM 613 C C . THR A 1 82 ? 1.816 17.578 2.631 1 98 82 THR A C 1
ATOM 615 O O . THR A 1 82 ? 1.808 18.766 2.93 1 98 82 THR A O 1
ATOM 618 N N . ALA A 1 83 ? 0.72 16.781 2.682 1 98.69 83 ALA A N 1
ATOM 619 C CA . ALA A 1 83 ? -0.556 17.328 3.133 1 98.69 83 ALA A CA 1
ATOM 620 C C . ALA A 1 83 ? -0.47 17.797 4.582 1 98.69 83 ALA A C 1
ATOM 622 O O . ALA A 1 83 ? -0.906 18.906 4.91 1 98.69 83 ALA A O 1
ATOM 623 N N . ASN A 1 84 ? 0.105 16.984 5.453 1 98.56 84 ASN A N 1
ATOM 624 C CA . ASN A 1 84 ? 0.296 17.359 6.852 1 98.56 84 ASN A CA 1
ATOM 625 C C . ASN A 1 84 ? 1.101 18.656 6.977 1 98.56 84 ASN A C 1
ATOM 627 O O . ASN A 1 84 ? 0.709 19.562 7.711 1 98.56 84 ASN A O 1
ATOM 631 N N . GLY A 1 85 ? 2.193 18.672 6.27 1 98.56 85 GLY A N 1
ATOM 632 C CA . GLY A 1 85 ? 3.08 19.828 6.332 1 98.56 85 GLY A CA 1
ATOM 633 C C . GLY A 1 85 ? 2.434 21.109 5.84 1 98.56 85 GLY A C 1
ATOM 634 O O . GLY A 1 85 ? 2.5 22.141 6.508 1 98.56 85 GLY A O 1
ATOM 635 N N . LYS A 1 86 ? 1.855 21.031 4.664 1 98.62 86 LYS A N 1
ATOM 636 C CA . LYS A 1 86 ? 1.187 22.203 4.105 1 98.62 86 LYS A CA 1
ATOM 637 C C . LYS A 1 86 ? 0.053 22.672 5.012 1 98.62 86 LYS A C 1
ATOM 639 O O . LYS A 1 86 ? -0.157 23.875 5.18 1 98.62 86 LYS A O 1
ATOM 644 N N . ALA A 1 87 ? -0.691 21.75 5.605 1 98.88 87 ALA A N 1
ATOM 645 C CA . ALA A 1 87 ? -1.732 22.109 6.57 1 98.88 87 ALA A CA 1
ATOM 646 C C . ALA A 1 87 ? -1.146 22.859 7.762 1 98.88 87 ALA A C 1
ATOM 648 O O . ALA A 1 87 ? -1.675 23.891 8.172 1 98.88 87 ALA A O 1
ATOM 649 N N . ALA A 1 88 ? -0.059 22.375 8.273 1 98.81 88 ALA A N 1
ATOM 650 C CA . ALA A 1 88 ? 0.6 23.016 9.414 1 98.81 88 ALA A CA 1
ATOM 651 C C . ALA A 1 88 ? 1.064 24.422 9.055 1 98.81 88 ALA A C 1
ATOM 653 O O . ALA A 1 88 ? 0.871 25.359 9.836 1 98.81 88 ALA A O 1
ATOM 654 N N . LEU A 1 89 ? 1.628 24.531 7.887 1 98.62 89 LEU A N 1
ATOM 655 C CA . LEU A 1 89 ? 2.129 25.828 7.438 1 98.62 89 LEU A CA 1
ATOM 656 C C . LEU A 1 89 ? 1.002 26.844 7.363 1 98.62 89 LEU A C 1
ATOM 658 O O . LEU A 1 89 ? 1.225 28.047 7.598 1 98.62 89 LEU A O 1
ATOM 662 N N . SER A 1 90 ? -0.176 26.391 7.07 1 98.75 90 SER A N 1
ATOM 663 C CA . SER A 1 90 ? -1.309 27.297 6.902 1 98.75 90 SER A CA 1
ATOM 664 C C . SER A 1 90 ? -1.669 27.969 8.219 1 98.75 90 SER A C 1
ATOM 666 O O . SER A 1 90 ? -2.408 28.953 8.234 1 98.75 90 SER A O 1
ATOM 668 N N . LEU A 1 91 ? -1.158 27.5 9.328 1 98.38 91 LEU A N 1
ATOM 669 C CA . LEU A 1 91 ? -1.458 28.062 10.641 1 98.38 91 LEU A CA 1
ATOM 670 C C . LEU A 1 91 ? -0.497 29.203 10.969 1 98.38 91 LEU A C 1
ATOM 672 O O . LEU A 1 91 ? -0.676 29.891 11.969 1 98.38 91 LEU A O 1
ATOM 676 N N . PHE A 1 92 ? 0.475 29.453 10.117 1 97.94 92 PHE A N 1
ATOM 677 C CA . PHE A 1 92 ? 1.501 30.453 10.383 1 97.94 92 PHE A CA 1
ATOM 678 C C . PHE A 1 92 ? 1.284 31.703 9.531 1 97.94 92 PHE A C 1
ATOM 680 O O . PHE A 1 92 ? 0.599 31.656 8.516 1 97.94 92 PHE A O 1
ATOM 687 N N . GLU A 1 93 ? 1.926 32.75 10.016 1 97.75 93 GLU A N 1
ATOM 688 C CA . GLU A 1 93 ? 1.962 33.969 9.203 1 97.75 93 GLU A CA 1
ATOM 689 C C . GLU A 1 93 ? 2.857 33.781 7.98 1 97.75 93 GLU A C 1
ATOM 691 O O . GLU A 1 93 ? 3.779 32.969 7.996 1 97.75 93 GLU A O 1
ATOM 696 N N . ASP A 1 94 ? 2.633 34.594 6.984 1 97.81 94 ASP A N 1
ATOM 697 C CA . ASP A 1 94 ? 3.289 34.438 5.691 1 97.81 94 ASP A CA 1
ATOM 698 C C . ASP A 1 94 ? 4.809 34.531 5.832 1 97.81 94 ASP A C 1
ATOM 700 O O . ASP A 1 94 ? 5.539 33.812 5.137 1 97.81 94 ASP A O 1
ATOM 704 N N . ASP A 1 95 ? 5.281 35.312 6.668 1 97 95 ASP A N 1
ATOM 705 C CA . ASP A 1 95 ? 6.727 35.469 6.828 1 97 95 ASP A CA 1
ATOM 706 C C . ASP A 1 95 ? 7.367 34.156 7.277 1 97 95 ASP A C 1
ATOM 708 O O . ASP A 1 95 ? 8.422 33.781 6.766 1 97 95 ASP A O 1
ATOM 712 N N . ARG A 1 96 ? 6.707 33.531 8.25 1 96.69 96 ARG A N 1
ATOM 713 C CA . ARG A 1 96 ? 7.223 32.25 8.727 1 96.69 96 ARG A CA 1
ATOM 714 C C . ARG A 1 96 ? 7.094 31.188 7.664 1 96.69 96 ARG A C 1
ATOM 716 O O . ARG A 1 96 ? 7.988 30.344 7.504 1 96.69 96 ARG A O 1
ATOM 723 N N . VAL A 1 97 ? 6.004 31.234 6.922 1 97.88 97 VAL A N 1
ATOM 724 C CA . VAL A 1 97 ? 5.797 30.281 5.832 1 97.88 97 VAL A CA 1
ATOM 725 C C . VAL A 1 97 ? 6.918 30.422 4.801 1 97.88 97 VAL A C 1
ATOM 727 O O . VAL A 1 97 ? 7.531 29.438 4.402 1 97.88 97 VAL A O 1
ATOM 730 N N . VAL A 1 98 ? 7.215 31.609 4.434 1 96.25 98 VAL A N 1
ATOM 731 C CA . VAL A 1 98 ? 8.227 31.891 3.426 1 96.25 98 VAL A CA 1
ATOM 732 C C . VAL A 1 98 ? 9.594 31.422 3.922 1 96.25 98 VAL A C 1
ATOM 734 O O . VAL A 1 98 ? 10.367 30.828 3.166 1 96.25 98 VAL A O 1
ATOM 737 N N . ALA A 1 99 ? 9.914 31.641 5.18 1 95.81 99 ALA A N 1
ATOM 738 C CA . ALA A 1 99 ? 11.203 31.25 5.746 1 95.81 99 ALA A CA 1
ATOM 739 C C . ALA A 1 99 ? 11.391 29.734 5.688 1 95.81 99 ALA A C 1
ATOM 741 O O . ALA A 1 99 ? 12.438 29.25 5.246 1 95.81 99 ALA A O 1
ATOM 742 N N . ILE A 1 100 ? 10.391 29.031 6.098 1 96 100 ILE A N 1
ATOM 743 C CA . ILE A 1 100 ? 10.469 27.578 6.133 1 96 100 ILE A CA 1
ATOM 744 C C . ILE A 1 100 ? 10.5 27.016 4.707 1 96 100 ILE A C 1
ATOM 746 O O . ILE A 1 100 ? 11.352 26.188 4.375 1 96 100 ILE A O 1
ATOM 750 N N . ALA A 1 101 ? 9.609 27.469 3.877 1 95.81 101 ALA A N 1
ATOM 751 C CA . ALA A 1 101 ? 9.477 26.969 2.512 1 95.81 101 ALA A CA 1
ATOM 752 C C . ALA A 1 101 ? 10.734 27.234 1.698 1 95.81 101 ALA A C 1
ATOM 754 O O . ALA A 1 101 ? 11.203 26.375 0.947 1 95.81 101 ALA A O 1
ATOM 755 N N . SER A 1 102 ? 11.25 28.453 1.829 1 94.44 102 SER A N 1
ATOM 756 C CA . SER A 1 102 ? 12.453 28.828 1.079 1 94.44 102 SER A CA 1
ATOM 757 C C . SER A 1 102 ? 13.617 27.906 1.415 1 94.44 102 SER A C 1
ATOM 759 O O . SER A 1 102 ? 14.32 27.438 0.521 1 94.44 102 SER A O 1
ATOM 761 N N . ARG A 1 103 ? 13.766 27.641 2.633 1 93.62 103 ARG A N 1
ATOM 762 C CA . ARG A 1 103 ? 14.852 26.766 3.076 1 93.62 103 ARG A CA 1
ATOM 763 C C . ARG A 1 103 ? 14.648 25.344 2.572 1 93.62 103 ARG A C 1
ATOM 765 O O . ARG A 1 103 ? 15.586 24.734 2.055 1 93.62 103 ARG A O 1
ATOM 772 N N . GLU A 1 104 ? 13.453 24.844 2.713 1 94.06 104 GLU A N 1
ATOM 773 C CA . GLU A 1 104 ? 13.164 23.469 2.312 1 94.06 104 GLU A CA 1
ATOM 774 C C . GLU A 1 104 ? 13.289 23.297 0.801 1 94.06 104 GLU A C 1
ATOM 776 O O . GLU A 1 104 ? 13.836 22.312 0.326 1 94.06 104 GLU A O 1
ATOM 781 N N . LEU A 1 105 ? 12.773 24.203 0.101 1 90.19 105 LEU A N 1
ATOM 782 C CA . LEU A 1 105 ? 12.836 24.125 -1.354 1 90.19 105 LEU A CA 1
ATOM 783 C C . LEU A 1 105 ? 14.273 24.234 -1.842 1 90.19 105 LEU A C 1
ATOM 785 O O . LEU A 1 105 ? 14.672 23.516 -2.771 1 90.19 105 LEU A O 1
ATOM 789 N N . LYS A 1 106 ? 15.031 25.062 -1.233 1 89.94 106 LYS A N 1
ATOM 790 C CA . LYS A 1 106 ? 16.453 25.172 -1.56 1 89.94 106 LYS A CA 1
ATOM 791 C C . LYS A 1 106 ? 17.172 23.844 -1.314 1 89.94 106 LYS A C 1
ATOM 793 O O . LYS A 1 106 ? 17.922 23.375 -2.172 1 89.94 106 LYS A O 1
ATOM 798 N N . ASN A 1 107 ? 16.875 23.297 -0.194 1 90.62 107 ASN A N 1
ATOM 799 C CA . ASN A 1 107 ? 17.5 22.031 0.175 1 90.62 107 ASN A CA 1
ATOM 800 C C . ASN A 1 107 ? 17.109 20.906 -0.771 1 90.62 107 ASN A C 1
ATOM 802 O O . ASN A 1 107 ? 17.875 19.969 -0.992 1 90.62 107 ASN A O 1
ATOM 806 N N . ALA A 1 108 ? 15.867 21.016 -1.337 1 89.12 108 ALA A N 1
ATOM 807 C CA . ALA A 1 108 ? 15.352 20 -2.242 1 89.12 108 ALA A CA 1
ATOM 808 C C . ALA A 1 108 ? 15.781 20.281 -3.682 1 89.12 108 ALA A C 1
ATOM 810 O O . ALA A 1 108 ? 15.367 19.562 -4.605 1 89.12 108 ALA A O 1
ATOM 811 N N . GLY A 1 109 ? 16.5 21.25 -3.861 1 87.19 109 GLY A N 1
ATOM 812 C CA . GLY A 1 109 ? 16.922 21.609 -5.203 1 87.19 109 GLY A CA 1
ATOM 813 C C . GLY A 1 109 ? 15.805 22.203 -6.051 1 87.19 109 GLY A C 1
ATOM 814 O O . GLY A 1 109 ? 15.82 22.078 -7.277 1 87.19 109 GLY A O 1
ATOM 815 N N . GLN A 1 110 ? 14.773 22.656 -5.445 1 85.38 110 GLN A N 1
ATOM 816 C CA . GLN A 1 110 ? 13.609 23.219 -6.117 1 85.38 110 GLN A CA 1
ATOM 817 C C . GLN A 1 110 ? 13.508 24.719 -5.887 1 85.38 110 GLN A C 1
ATOM 819 O O . GLN A 1 110 ? 12.414 25.25 -5.684 1 85.38 110 GLN A O 1
ATOM 824 N N . SER A 1 111 ? 14.562 25.312 -5.883 1 76.94 111 SER A N 1
ATOM 825 C CA . SER A 1 111 ? 14.594 26.75 -5.59 1 76.94 111 SER A CA 1
ATOM 826 C C . SER A 1 111 ? 13.859 27.547 -6.656 1 76.94 111 SER A C 1
ATOM 828 O O . SER A 1 111 ? 13.469 28.688 -6.418 1 76.94 111 SER A O 1
ATOM 830 N N . GLN A 1 112 ? 13.68 26.875 -7.711 1 76 112 GLN A N 1
ATOM 831 C CA . GLN A 1 112 ? 13.086 27.625 -8.82 1 76 112 GLN A CA 1
ATOM 832 C C . GLN A 1 112 ? 11.562 27.641 -8.711 1 76 112 GLN A C 1
ATOM 834 O O . GLN A 1 112 ? 10.891 28.391 -9.414 1 76 112 GLN A O 1
ATOM 839 N N . ARG A 1 113 ? 11.102 26.906 -7.844 1 81.81 113 ARG A N 1
ATOM 840 C CA . ARG A 1 113 ? 9.656 26.969 -7.637 1 81.81 113 ARG A CA 1
ATOM 841 C C . ARG A 1 113 ? 9.242 28.312 -7.062 1 81.81 113 ARG A C 1
ATOM 843 O O . ARG A 1 113 ? 9.789 28.766 -6.051 1 81.81 113 ARG A O 1
ATOM 850 N N . PRO A 1 114 ? 8.336 28.938 -7.754 1 85.81 114 PRO A N 1
ATOM 851 C CA . PRO A 1 114 ? 7.926 30.25 -7.25 1 85.81 114 PRO A CA 1
ATOM 852 C C . PRO A 1 114 ? 7.227 30.172 -5.898 1 85.81 114 PRO A C 1
ATOM 854 O O . PRO A 1 114 ? 6.238 29.453 -5.746 1 85.81 114 PRO A O 1
ATOM 857 N N . LEU A 1 115 ? 7.738 30.906 -5.043 1 91.88 115 LEU A N 1
ATOM 858 C CA . LEU A 1 115 ? 7.164 30.953 -3.701 1 91.88 115 LEU A CA 1
ATOM 859 C C . LEU A 1 115 ? 5.766 31.562 -3.73 1 91.88 115 LEU A C 1
ATOM 861 O O . LEU A 1 115 ? 4.918 31.219 -2.906 1 91.88 115 LEU A O 1
ATOM 865 N N . SER A 1 116 ? 5.551 32.438 -4.715 1 92.75 116 SER A N 1
ATOM 866 C CA . SER A 1 116 ? 4.242 33.062 -4.832 1 92.75 116 SER A CA 1
ATOM 867 C C . SER A 1 116 ? 3.145 32.031 -5.047 1 92.75 116 SER A C 1
ATOM 869 O O . SER A 1 116 ? 2.061 32.125 -4.473 1 92.75 116 SER A O 1
ATOM 871 N N . ASP A 1 117 ? 3.377 31.109 -5.852 1 92.56 117 ASP A N 1
ATOM 872 C CA . ASP A 1 117 ? 2.412 30.031 -6.098 1 92.56 117 ASP A CA 1
ATOM 873 C C . ASP A 1 117 ? 2.17 29.219 -4.832 1 92.56 117 ASP A C 1
ATOM 875 O O . ASP A 1 117 ? 1.041 28.797 -4.559 1 92.56 117 ASP A O 1
ATOM 879 N N . PHE A 1 118 ? 3.242 29.078 -4.121 1 95 118 PHE A N 1
ATOM 880 C CA . PHE A 1 118 ? 3.129 28.312 -2.887 1 95 118 PHE A CA 1
ATOM 881 C C . PHE A 1 118 ? 2.297 29.062 -1.854 1 95 118 PHE A C 1
ATOM 883 O O . PHE A 1 118 ? 1.466 28.469 -1.166 1 95 118 PHE A O 1
ATOM 890 N N . LEU A 1 119 ? 2.502 30.297 -1.739 1 96.88 119 LEU A N 1
ATOM 891 C CA . LEU A 1 119 ? 1.727 31.109 -0.809 1 96.88 119 LEU A CA 1
ATOM 892 C C . LEU A 1 119 ? 0.249 31.109 -1.188 1 96.88 119 LEU A C 1
ATOM 894 O O . LEU A 1 119 ? -0.62 31.125 -0.314 1 96.88 119 LEU A O 1
ATOM 898 N N . LYS A 1 120 ? -0.015 31.125 -2.473 1 97.19 120 LYS A N 1
ATOM 899 C CA . LYS A 1 120 ? -1.402 31.016 -2.918 1 97.19 120 LYS A CA 1
ATOM 900 C C . LYS A 1 120 ? -2.029 29.703 -2.475 1 97.19 120 LYS A C 1
ATOM 902 O O . LYS A 1 120 ? -3.191 29.672 -2.064 1 97.19 120 LYS A O 1
ATOM 907 N N . GLU A 1 121 ? -1.299 28.672 -2.584 1 97.38 121 GLU A N 1
ATOM 908 C CA . GLU A 1 121 ? -1.767 27.375 -2.113 1 97.38 121 GLU A CA 1
ATOM 909 C C . GLU A 1 121 ? -2.061 27.406 -0.615 1 97.38 121 GLU A C 1
ATOM 911 O O . GLU A 1 121 ? -3.078 26.859 -0.167 1 97.38 121 GLU A O 1
ATOM 916 N N . ILE A 1 122 ? -1.2 28.031 0.136 1 98.5 122 ILE A N 1
ATOM 917 C CA . ILE A 1 122 ? -1.385 28.141 1.579 1 98.5 122 ILE A CA 1
ATOM 918 C C . ILE A 1 122 ? -2.654 28.938 1.88 1 98.5 122 ILE A C 1
ATOM 920 O O . ILE A 1 122 ? -3.422 28.578 2.775 1 98.5 122 ILE A O 1
ATOM 924 N N . GLU A 1 123 ? -2.887 29.969 1.143 1 98.38 123 GLU A N 1
ATOM 925 C CA . GLU A 1 123 ? -4.102 30.766 1.314 1 98.38 123 GLU A CA 1
ATOM 926 C C . GLU A 1 123 ? -5.348 29.922 1.03 1 98.38 123 GLU A C 1
ATOM 928 O O . GLU A 1 123 ? -6.344 30.016 1.75 1 98.38 123 GLU A O 1
ATOM 933 N N . ASP A 1 124 ? -5.289 29.156 -0.003 1 98.44 124 ASP A N 1
ATOM 934 C CA . ASP A 1 124 ? -6.395 28.266 -0.325 1 98.44 124 ASP A CA 1
ATOM 935 C C . ASP A 1 124 ? -6.676 27.297 0.827 1 98.44 124 ASP A C 1
ATOM 937 O O . ASP A 1 124 ? -7.836 27.031 1.144 1 98.44 124 ASP A O 1
ATOM 941 N N . ILE A 1 125 ? -5.656 26.797 1.454 1 98.81 125 ILE A N 1
ATOM 942 C CA . ILE A 1 125 ? -5.793 25.875 2.584 1 98.81 125 ILE A CA 1
ATOM 943 C C . ILE A 1 125 ? -6.461 26.609 3.752 1 98.81 125 ILE A C 1
ATOM 945 O O . ILE A 1 125 ? -7.324 26.047 4.43 1 98.81 125 ILE A O 1
ATOM 949 N N . ARG A 1 126 ? -6.07 27.844 3.982 1 98.56 126 ARG A N 1
ATOM 950 C CA . ARG A 1 126 ? -6.684 28.641 5.043 1 98.56 126 ARG A CA 1
ATOM 951 C C . ARG A 1 126 ? -8.188 28.797 4.812 1 98.56 126 ARG A C 1
ATOM 953 O O . ARG A 1 126 ? -8.969 28.781 5.762 1 98.56 126 ARG A O 1
ATOM 960 N N . GLU A 1 127 ? -8.523 28.938 3.584 1 98.25 127 GLU A N 1
ATOM 961 C CA . GLU A 1 127 ? -9.914 29.172 3.225 1 98.25 127 GLU A CA 1
ATOM 962 C C . GLU A 1 127 ? -10.727 27.875 3.289 1 98.25 127 GLU A C 1
ATOM 964 O O . GLU A 1 127 ? -11.844 27.859 3.816 1 98.25 127 GLU A O 1
ATOM 969 N N . THR A 1 128 ? -10.211 26.797 2.771 1 97.94 128 THR A N 1
ATOM 970 C CA . THR A 1 128 ? -10.969 25.562 2.605 1 97.94 128 THR A CA 1
ATOM 971 C C . THR A 1 128 ? -10.828 24.672 3.836 1 97.94 128 THR A C 1
ATOM 973 O O . THR A 1 128 ? -11.664 23.797 4.066 1 97.94 128 THR A O 1
ATOM 976 N N . GLY A 1 129 ? -9.648 24.766 4.516 1 98.06 129 GLY A N 1
ATOM 977 C CA . GLY A 1 129 ? -9.375 23.953 5.688 1 98.06 129 GLY A CA 1
ATOM 978 C C . GLY A 1 129 ? -8.703 22.641 5.348 1 98.06 129 GLY A C 1
ATOM 979 O O . GLY A 1 129 ? -8.438 21.828 6.234 1 98.06 129 GLY A O 1
ATOM 980 N N . ILE A 1 130 ? -8.469 22.422 4.035 1 98.81 130 ILE A N 1
ATOM 981 C CA . ILE A 1 130 ? -7.926 21.141 3.621 1 98.81 130 ILE A CA 1
ATOM 982 C C . ILE A 1 130 ? -6.668 21.359 2.783 1 98.81 130 ILE A C 1
ATOM 984 O O . ILE A 1 130 ? -6.66 22.188 1.87 1 98.81 130 ILE A O 1
ATOM 988 N N . ALA A 1 131 ? -5.613 20.656 3.125 1 98.88 131 ALA A N 1
ATOM 989 C CA . ALA A 1 131 ? -4.383 20.625 2.344 1 98.88 131 ALA A CA 1
ATOM 990 C C . ALA A 1 131 ? -4.309 19.375 1.48 1 98.88 131 ALA A C 1
ATOM 992 O O . ALA A 1 131 ? -4.848 18.328 1.851 1 98.88 131 ALA A O 1
ATOM 993 N N . TRP A 1 132 ? -3.574 19.5 0.384 1 98.62 132 TRP A N 1
ATOM 994 C CA . TRP A 1 132 ? -3.471 18.391 -0.563 1 98.62 132 TRP A CA 1
ATOM 995 C C . TRP A 1 132 ? -2.014 18.094 -0.898 1 98.62 132 TRP A C 1
ATOM 997 O O . TRP A 1 132 ? -1.2 19.016 -1.028 1 98.62 132 TRP A O 1
ATOM 1007 N N . ASP A 1 133 ? -1.647 16.906 -0.961 1 98.19 133 ASP A N 1
ATOM 1008 C CA . ASP A 1 133 ? -0.486 16.344 -1.646 1 98.19 133 ASP A CA 1
ATOM 1009 C C . ASP A 1 133 ? -0.906 15.531 -2.869 1 98.19 133 ASP A C 1
ATOM 1011 O O . ASP A 1 133 ? -1.473 14.445 -2.736 1 98.19 133 ASP A O 1
ATOM 1015 N N . LEU A 1 134 ? -0.669 16.047 -3.996 1 97.5 134 LEU A N 1
ATOM 1016 C CA . LEU A 1 134 ? -1.09 15.391 -5.227 1 97.5 134 LEU A CA 1
ATOM 1017 C C . LEU A 1 134 ? 0.087 14.688 -5.895 1 97.5 134 LEU A C 1
ATOM 1019 O O . LEU A 1 134 ? 0.55 15.117 -6.957 1 97.5 134 LEU A O 1
ATOM 1023 N N . ASP A 1 135 ? 0.453 13.578 -5.258 1 97.5 135 ASP A N 1
ATOM 1024 C CA . ASP A 1 135 ? 1.544 12.734 -5.75 1 97.5 135 ASP A CA 1
ATOM 1025 C C . ASP A 1 135 ? 2.859 13.516 -5.781 1 97.5 135 ASP A C 1
ATOM 1027 O O . ASP A 1 135 ? 3.615 13.422 -6.75 1 97.5 135 ASP A O 1
ATOM 1031 N N . GLU A 1 136 ? 3.092 14.305 -4.773 1 95.62 136 GLU A N 1
ATOM 1032 C CA . GLU A 1 136 ? 4.254 15.188 -4.707 1 95.62 136 GLU A CA 1
ATOM 1033 C C . GLU A 1 136 ? 5.363 14.578 -3.854 1 95.62 136 GLU A C 1
ATOM 1035 O O . GLU A 1 136 ? 6.52 14.523 -4.277 1 95.62 136 GLU A O 1
ATOM 1040 N N . HIS A 1 137 ? 5.035 14.07 -2.682 1 95.69 137 HIS A N 1
ATOM 1041 C CA . HIS A 1 137 ? 6.016 13.641 -1.691 1 95.69 137 HIS A CA 1
ATOM 1042 C C . HIS A 1 137 ? 6.547 12.25 -2.016 1 95.69 137 HIS A C 1
ATOM 1044 O O . HIS A 1 137 ? 7.762 12.031 -2.023 1 95.69 137 HIS A O 1
ATOM 1050 N N . THR A 1 138 ? 5.648 11.328 -2.199 1 96.31 138 THR A N 1
ATOM 1051 C CA . THR A 1 138 ? 5.965 9.953 -2.576 1 96.31 138 THR A CA 1
ATOM 1052 C C . THR A 1 138 ? 5.211 9.555 -3.84 1 96.31 138 THR A C 1
ATOM 1054 O O . THR A 1 138 ? 3.979 9.594 -3.873 1 96.31 138 THR A O 1
ATOM 1057 N N . GLN A 1 139 ? 5.965 9.172 -4.855 1 95.12 139 GLN A N 1
ATOM 1058 C CA . GLN A 1 139 ? 5.316 8.766 -6.098 1 95.12 139 GLN A CA 1
ATOM 1059 C C . GLN A 1 139 ? 4.316 7.645 -5.855 1 95.12 139 GLN A C 1
ATOM 1061 O O . GLN A 1 139 ? 4.637 6.656 -5.191 1 95.12 139 GLN A O 1
ATOM 1066 N N . GLY A 1 140 ? 3.127 7.836 -6.348 1 97.19 140 GLY A N 1
ATOM 1067 C CA . GLY A 1 140 ? 2.08 6.836 -6.215 1 97.19 140 GLY A CA 1
ATOM 1068 C C . GLY A 1 140 ? 1.17 7.078 -5.027 1 97.19 140 GLY A C 1
ATOM 1069 O O . GLY A 1 140 ? 0.195 6.352 -4.824 1 97.19 140 GLY A O 1
ATOM 1070 N N . ILE A 1 141 ? 1.559 8.109 -4.285 1 98.25 141 ILE A N 1
ATOM 1071 C CA . ILE A 1 141 ? 0.75 8.414 -3.111 1 98.25 141 ILE A CA 1
ATOM 1072 C C . ILE A 1 141 ? 0.27 9.867 -3.18 1 98.25 141 ILE A C 1
ATOM 1074 O O . ILE A 1 141 ? 1.063 10.781 -3.418 1 98.25 141 ILE A O 1
ATOM 1078 N N . SER A 1 142 ? -0.985 10.07 -3.047 1 98.62 142 SER A N 1
ATOM 1079 C CA . SER A 1 142 ? -1.6 11.367 -2.783 1 98.62 142 SER A CA 1
ATOM 1080 C C . SER A 1 142 ? -2.197 11.422 -1.383 1 98.62 142 SER A C 1
ATOM 1082 O O . SER A 1 142 ? -2.285 10.398 -0.7 1 98.62 142 SER A O 1
ATOM 1084 N N . ALA A 1 143 ? -2.531 12.648 -0.96 1 98.81 143 ALA A N 1
ATOM 1085 C CA . ALA A 1 143 ? -3.043 12.75 0.404 1 98.81 143 ALA A CA 1
ATOM 1086 C C . ALA A 1 143 ? -3.838 14.039 0.599 1 98.81 143 ALA A C 1
ATOM 1088 O O . ALA A 1 143 ? -3.721 14.969 -0.196 1 98.81 143 ALA A O 1
ATOM 1089 N N . ALA A 1 144 ? -4.645 14.047 1.613 1 98.88 144 ALA A N 1
ATOM 1090 C CA . ALA A 1 144 ? -5.34 15.227 2.121 1 98.88 144 ALA A CA 1
ATOM 1091 C C . ALA A 1 144 ? -5.254 15.305 3.643 1 98.88 144 ALA A C 1
ATOM 1093 O O . ALA A 1 144 ? -5.145 14.273 4.316 1 98.88 144 ALA A O 1
ATOM 1094 N N . GLY A 1 145 ? -5.262 16.484 4.145 1 98.88 145 GLY A N 1
ATOM 1095 C CA . GLY A 1 145 ? -5.148 16.594 5.59 1 98.88 145 GLY A CA 1
ATOM 1096 C C . GLY A 1 145 ? -5.508 17.969 6.117 1 98.88 145 GLY A C 1
ATOM 1097 O O . GLY A 1 145 ? -5.812 18.875 5.34 1 98.88 145 GLY A O 1
ATOM 1098 N N . PHE A 1 146 ? -5.523 18.094 7.41 1 98.94 146 PHE A N 1
ATOM 1099 C CA . PHE A 1 146 ? -5.73 19.359 8.125 1 98.94 146 PHE A CA 1
ATOM 1100 C C . PHE A 1 146 ? -4.832 19.438 9.352 1 98.94 146 PHE A C 1
ATOM 1102 O O . PHE A 1 146 ? -4.266 18.422 9.781 1 98.94 146 PHE A O 1
ATOM 1109 N N . ALA A 1 147 ? -4.699 20.688 9.844 1 98.88 147 ALA A N 1
ATOM 1110 C CA . ALA A 1 147 ? -3.867 20.891 11.031 1 98.88 147 ALA A CA 1
ATOM 1111 C C . ALA A 1 147 ? -4.668 21.531 12.156 1 98.88 147 ALA A C 1
ATOM 1113 O O . ALA A 1 147 ? -5.77 22.047 11.938 1 98.88 147 ALA A O 1
ATOM 1114 N N . PHE A 1 148 ? -4.156 21.406 13.344 1 98.44 148 PHE A N 1
ATOM 1115 C CA . PHE A 1 148 ? -4.742 22 14.531 1 98.44 148 PHE A CA 1
ATOM 1116 C C . PHE A 1 148 ? -3.672 22.266 15.586 1 98.44 148 PHE A C 1
ATOM 1118 O O . PHE A 1 148 ? -2.557 21.75 15.492 1 98.44 148 PHE A O 1
ATOM 1125 N N . GLN A 1 149 ? -4 23.141 16.469 1 96.81 149 GLN A N 1
ATOM 1126 C CA . GLN A 1 149 ? -3.115 23.469 17.594 1 96.81 149 GLN A CA 1
ATOM 1127 C C . GLN A 1 149 ? -3.707 23 18.906 1 96.81 149 GLN A C 1
ATOM 1129 O O . GLN A 1 149 ? -4.914 23.125 19.141 1 96.81 149 GLN A O 1
ATOM 1134 N N . ASP A 1 150 ? -2.822 22.5 19.703 1 93.69 150 ASP A N 1
ATOM 1135 C CA . ASP A 1 150 ? -3.305 22.219 21.062 1 93.69 150 ASP A CA 1
ATOM 1136 C C . ASP A 1 150 ? -3.318 23.469 21.922 1 93.69 150 ASP A C 1
ATOM 1138 O O . ASP A 1 150 ? -2.938 24.547 21.453 1 93.69 150 ASP A O 1
ATOM 1142 N N . PRO A 1 151 ? -3.773 23.375 23.219 1 89.88 151 PRO A N 1
ATOM 1143 C CA . PRO A 1 151 ? -3.941 24.578 24.047 1 89.88 151 PRO A CA 1
ATOM 1144 C C . PRO A 1 151 ? -2.619 25.281 24.328 1 89.88 151 PRO A C 1
ATOM 1146 O O . PRO A 1 151 ? -2.605 26.484 24.609 1 89.88 151 PRO A O 1
ATOM 1149 N N . VAL A 1 152 ? -1.534 24.547 24.281 1 91.12 152 VAL A N 1
ATOM 1150 C CA . VAL A 1 152 ? -0.259 25.172 24.609 1 91.12 152 VAL A CA 1
ATOM 1151 C C . VAL A 1 152 ? 0.434 25.641 23.328 1 91.12 152 VAL A C 1
ATOM 1153 O O . VAL A 1 152 ? 1.577 26.109 23.375 1 91.12 152 VAL A O 1
ATOM 1156 N N . GLY A 1 153 ? -0.141 25.484 22.188 1 93.44 153 GLY A N 1
ATOM 1157 C CA . GLY A 1 153 ? 0.334 26.078 20.953 1 93.44 153 GLY A CA 1
ATOM 1158 C C . GLY A 1 153 ? 1.077 25.109 20.062 1 93.44 153 GLY A C 1
ATOM 1159 O O . GLY A 1 153 ? 1.565 25.484 19 1 93.44 153 GLY A O 1
ATOM 1160 N N . LEU A 1 154 ? 1.177 23.844 20.484 1 95.44 154 LEU A N 1
ATOM 1161 C CA . LEU A 1 154 ? 1.838 22.844 19.641 1 95.44 154 LEU A CA 1
ATOM 1162 C C . LEU A 1 154 ? 0.977 22.5 18.438 1 95.44 154 LEU A C 1
ATOM 1164 O O . LEU A 1 154 ? -0.237 22.328 18.562 1 95.44 154 LEU A O 1
ATOM 1168 N N . VAL A 1 155 ? 1.63 22.422 17.219 1 97.81 155 VAL A N 1
ATOM 1169 C CA . VAL A 1 155 ? 0.911 22.219 15.961 1 97.81 155 VAL A CA 1
ATOM 1170 C C . VAL A 1 155 ? 0.922 20.734 15.602 1 97.81 155 VAL A C 1
ATOM 1172 O O . VAL A 1 155 ? 1.979 20.094 15.594 1 97.81 155 VAL A O 1
ATOM 1175 N N . TYR A 1 156 ? -0.257 20.172 15.328 1 98.44 156 TYR A N 1
ATOM 1176 C CA . TYR A 1 156 ? -0.478 18.812 14.852 1 98.44 156 TYR A CA 1
ATOM 1177 C C . TYR A 1 156 ? -1.168 18.812 13.492 1 98.44 156 TYR A C 1
ATOM 1179 O O . TYR A 1 156 ? -1.744 19.828 13.086 1 98.44 156 TYR A O 1
ATOM 1187 N N . ALA A 1 157 ? -1.041 17.703 12.812 1 98.81 157 ALA A N 1
ATOM 1188 C CA . ALA A 1 157 ? -1.77 17.531 11.555 1 98.81 157 ALA A CA 1
ATOM 1189 C C . ALA A 1 157 ? -2.244 16.094 11.391 1 98.81 157 ALA A C 1
ATOM 1191 O O . ALA A 1 157 ? -1.55 15.148 11.789 1 98.81 157 ALA A O 1
ATOM 1192 N N . ILE A 1 158 ? -3.416 15.898 10.883 1 98.88 158 ILE A N 1
ATOM 1193 C CA . ILE A 1 158 ? -3.977 14.602 10.5 1 98.88 158 ILE A CA 1
ATOM 1194 C C . ILE A 1 158 ? -4.109 14.531 8.977 1 98.88 158 ILE A C 1
ATOM 1196 O O . ILE A 1 158 ? -4.582 15.469 8.344 1 98.88 158 ILE A O 1
ATOM 1200 N N . SER A 1 159 ? -3.662 13.461 8.414 1 98.88 159 SER A N 1
ATOM 1201 C CA . SER A 1 159 ? -3.779 13.297 6.965 1 98.88 159 SER A CA 1
ATOM 1202 C C . SER A 1 159 ? -4.191 11.875 6.605 1 98.88 159 SER A C 1
ATOM 1204 O O . SER A 1 159 ? -4.082 10.961 7.426 1 98.88 159 SER A O 1
ATOM 1206 N N . VAL A 1 160 ? -4.719 11.727 5.449 1 98.88 160 VAL A N 1
ATOM 1207 C CA . VAL A 1 160 ? -5.117 10.453 4.859 1 98.88 160 VAL A CA 1
ATOM 1208 C C . VAL A 1 160 ? -4.391 10.25 3.531 1 98.88 160 VAL A C 1
ATOM 1210 O O . VAL A 1 160 ? -4.84 10.734 2.49 1 98.88 160 VAL A O 1
ATOM 1213 N N . PRO A 1 161 ? -3.295 9.562 3.605 1 98.75 161 PRO A N 1
ATOM 1214 C CA . PRO A 1 161 ? -2.67 9.164 2.342 1 98.75 161 PRO A CA 1
ATOM 1215 C C . PRO A 1 161 ? -3.461 8.078 1.607 1 98.75 161 PRO A C 1
ATOM 1217 O O . PRO A 1 161 ? -4.02 7.184 2.24 1 98.75 161 PRO A O 1
ATOM 1220 N N . VAL A 1 162 ? -3.504 8.266 0.315 1 98.69 162 VAL A N 1
ATOM 1221 C CA . VAL A 1 162 ? -4.262 7.383 -0.565 1 98.69 162 VAL A CA 1
ATOM 1222 C C . VAL A 1 162 ? -3.422 7.023 -1.789 1 98.69 162 VAL A C 1
ATOM 1224 O O . VAL A 1 162 ? -2.734 7.883 -2.348 1 98.69 162 VAL A O 1
ATOM 1227 N N . PRO A 1 163 ? -3.432 5.711 -2.16 1 98.56 163 PRO A N 1
ATOM 1228 C CA . PRO A 1 163 ? -2.852 5.461 -3.48 1 98.56 163 PRO A CA 1
ATOM 1229 C C . PRO A 1 163 ? -3.408 6.391 -4.555 1 98.56 163 PRO A C 1
ATOM 1231 O O . PRO A 1 163 ? -4.629 6.531 -4.684 1 98.56 163 PRO A O 1
ATOM 1234 N N . SER A 1 164 ? -2.486 6.953 -5.352 1 98 164 SER A N 1
ATOM 1235 C CA . SER A 1 164 ? -2.873 8 -6.289 1 98 164 SER A CA 1
ATOM 1236 C C . SER A 1 164 ? -3.887 7.492 -7.309 1 98 164 SER A C 1
ATOM 1238 O O . SER A 1 164 ? -4.754 8.242 -7.762 1 98 164 SER A O 1
ATOM 1240 N N . HIS A 1 165 ? -3.855 6.266 -7.547 1 95.12 165 HIS A N 1
ATOM 1241 C CA . HIS A 1 165 ? -4.68 5.727 -8.625 1 95.12 165 HIS A CA 1
ATOM 1242 C C . HIS A 1 165 ? -6.164 5.832 -8.289 1 95.12 165 HIS A C 1
ATOM 1244 O O . HIS A 1 165 ? -7.008 5.816 -9.188 1 95.12 165 HIS A O 1
ATOM 1250 N N . ARG A 1 166 ? -6.461 5.926 -7.023 1 96.44 166 ARG A N 1
ATOM 1251 C CA . ARG A 1 166 ? -7.879 6.023 -6.68 1 96.44 166 ARG A CA 1
ATOM 1252 C C . ARG A 1 166 ? -8.18 7.328 -5.953 1 96.44 166 ARG A C 1
ATOM 1254 O O . ARG A 1 166 ? -9.312 7.559 -5.52 1 96.44 166 ARG A O 1
ATOM 1261 N N . PHE A 1 167 ? -7.309 8.219 -5.871 1 98.12 167 PHE A N 1
ATOM 1262 C CA . PHE A 1 167 ? -7.434 9.445 -5.098 1 98.12 167 PHE A CA 1
ATOM 1263 C C . PHE A 1 167 ? -8.477 10.367 -5.711 1 98.12 167 PHE A C 1
ATOM 1265 O O . PHE A 1 167 ? -9.312 10.938 -5 1 98.12 167 PHE A O 1
ATOM 1272 N N . ALA A 1 168 ? -8.445 10.57 -7.02 1 95.94 168 ALA A N 1
ATOM 1273 C CA . ALA A 1 168 ? -9.328 11.523 -7.684 1 95.94 168 ALA A CA 1
ATOM 1274 C C . ALA A 1 168 ? -10.797 11.188 -7.422 1 95.94 168 ALA A C 1
ATOM 1276 O O . ALA A 1 168 ? -11.617 12.078 -7.199 1 95.94 168 ALA A O 1
ATOM 1277 N N . GLY A 1 169 ? -11.094 9.93 -7.406 1 96.56 169 GLY A N 1
ATOM 1278 C CA . GLY A 1 169 ? -12.461 9.5 -7.184 1 96.56 169 GLY A CA 1
ATOM 1279 C C . GLY A 1 169 ? -12.922 9.688 -5.75 1 96.56 169 GLY A C 1
ATOM 1280 O O . GLY A 1 169 ? -14.125 9.727 -5.477 1 96.56 169 GLY A O 1
ATOM 1281 N N . LEU A 1 170 ? -11.945 9.836 -4.875 1 97.31 170 LEU A N 1
ATOM 1282 C CA . LEU A 1 170 ? -12.258 9.922 -3.453 1 97.31 170 LEU A CA 1
ATOM 1283 C C . LEU A 1 170 ? -12.133 11.359 -2.955 1 97.31 170 LEU A C 1
ATOM 1285 O O . LEU A 1 170 ? -12.492 11.656 -1.815 1 97.31 170 LEU A O 1
ATOM 1289 N N . ARG A 1 171 ? -11.68 12.211 -3.73 1 97.31 171 ARG A N 1
ATOM 1290 C CA . ARG A 1 171 ? -11.242 13.531 -3.311 1 97.31 171 ARG A CA 1
ATOM 1291 C C . ARG A 1 171 ? -12.344 14.273 -2.564 1 97.31 171 ARG A C 1
ATOM 1293 O O . ARG A 1 171 ? -12.125 14.773 -1.462 1 97.31 171 ARG A O 1
ATOM 1300 N N . GLU A 1 172 ? -13.523 14.336 -3.107 1 97.19 172 GLU A N 1
ATOM 1301 C CA . GLU A 1 172 ? -14.625 15.094 -2.512 1 97.19 172 GLU A CA 1
ATOM 1302 C C . GLU A 1 172 ? -15.078 14.461 -1.196 1 97.19 172 GLU A C 1
ATOM 1304 O O . GLU A 1 172 ? -15.242 15.164 -0.195 1 97.19 172 GLU A O 1
ATOM 1309 N N . SER A 1 173 ? -15.297 13.188 -1.243 1 98.06 173 SER A N 1
ATOM 1310 C CA . SER A 1 173 ? -15.727 12.5 -0.033 1 98.06 173 SER A CA 1
ATOM 1311 C C . SER A 1 173 ? -14.672 12.586 1.062 1 98.06 173 SER A C 1
ATOM 1313 O O . SER A 1 173 ? -15 12.727 2.242 1 98.06 173 SER A O 1
ATOM 1315 N N . LEU A 1 174 ? -13.445 12.516 0.659 1 98.5 174 LEU A N 1
ATOM 1316 C CA . LEU A 1 174 ? -12.344 12.602 1.612 1 98.5 174 LEU A CA 1
ATOM 1317 C C . LEU A 1 174 ? -12.305 13.977 2.279 1 98.5 174 LEU A C 1
ATOM 1319 O O . LEU A 1 174 ? -12.133 14.07 3.496 1 98.5 174 LEU A O 1
ATOM 1323 N N . ALA A 1 175 ? -12.461 14.984 1.487 1 98.38 175 ALA A N 1
ATOM 1324 C CA . ALA A 1 175 ? -12.492 16.344 2.029 1 98.38 175 ALA A CA 1
ATOM 1325 C C . ALA A 1 175 ? -13.602 16.5 3.068 1 98.38 175 ALA A C 1
ATOM 1327 O O . ALA A 1 175 ? -13.383 17.062 4.145 1 98.38 175 ALA A O 1
ATOM 1328 N N . LYS A 1 176 ? -14.781 15.977 2.76 1 98.5 176 LYS A N 1
ATOM 1329 C CA . LYS A 1 176 ? -15.906 16.047 3.68 1 98.5 176 LYS A CA 1
ATOM 1330 C C . LYS A 1 176 ? -15.602 15.312 4.984 1 98.5 176 LYS A C 1
ATOM 1332 O O . LYS A 1 176 ? -15.875 15.828 6.07 1 98.5 176 LYS A O 1
ATOM 1337 N N . GLN A 1 177 ? -15.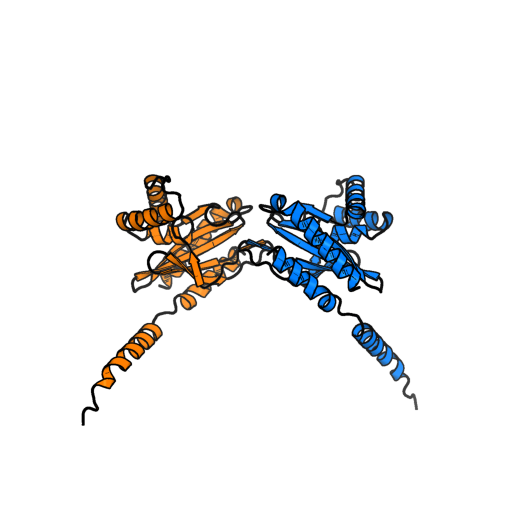016 14.148 4.859 1 98.69 177 GLN A N 1
ATOM 1338 C CA . GLN A 1 177 ? -14.68 13.352 6.035 1 98.69 177 GLN A CA 1
ATOM 1339 C C . GLN A 1 177 ? -13.625 14.055 6.891 1 98.69 177 GLN A C 1
ATOM 1341 O O . GLN A 1 177 ? -13.703 14.023 8.117 1 98.69 177 GLN A O 1
ATOM 1346 N N . LEU A 1 178 ? -12.695 14.656 6.25 1 98.88 178 LEU A N 1
ATOM 1347 C CA . LEU A 1 178 ? -11.625 15.344 6.957 1 98.88 178 LEU A CA 1
ATOM 1348 C C . LEU A 1 178 ? -12.156 16.594 7.668 1 98.88 178 LEU A C 1
ATOM 1350 O O . LEU A 1 178 ? -11.727 16.906 8.781 1 98.88 178 LEU A O 1
ATOM 1354 N N . LEU A 1 179 ? -13.055 17.281 7.02 1 98.62 179 LEU A N 1
ATOM 1355 C CA . LEU A 1 179 ? -13.656 18.438 7.668 1 98.62 179 LEU A CA 1
ATOM 1356 C C . LEU A 1 179 ? -14.453 18.031 8.898 1 98.62 179 LEU A C 1
ATOM 1358 O O . LEU A 1 179 ? -14.414 18.719 9.922 1 98.62 179 LEU A O 1
ATOM 1362 N N . GLY A 1 180 ? -15.188 16.922 8.789 1 98.56 180 GLY A N 1
ATOM 1363 C CA . GLY A 1 180 ? -15.859 16.375 9.961 1 98.56 180 GLY A CA 1
ATOM 1364 C C . GLY A 1 180 ? -14.898 16 11.078 1 98.56 180 GLY A C 1
ATOM 1365 O O . GLY A 1 180 ? -15.164 16.281 12.25 1 98.56 180 GLY A O 1
ATOM 1366 N N . ALA A 1 181 ? -13.805 15.406 10.711 1 98.81 181 ALA A N 1
ATOM 1367 C CA . ALA A 1 181 ? -12.781 15.047 11.688 1 98.81 181 ALA A CA 1
ATOM 1368 C C . ALA A 1 181 ? -12.195 16.297 12.352 1 98.81 181 ALA A C 1
ATOM 1370 O O . ALA A 1 181 ? -11.93 16.297 13.555 1 98.81 181 ALA A O 1
ATOM 1371 N N . ARG A 1 182 ? -11.969 17.266 11.539 1 98.56 182 ARG A N 1
ATOM 1372 C CA . ARG A 1 182 ? -11.461 18.531 12.055 1 98.56 182 ARG A CA 1
ATOM 1373 C C . ARG A 1 182 ? -12.391 19.094 13.125 1 98.56 182 ARG A C 1
ATOM 1375 O O . ARG A 1 182 ? -11.93 19.578 14.164 1 98.56 182 ARG A O 1
ATOM 1382 N N . GLU A 1 183 ? -13.664 19.031 12.891 1 98.25 183 GLU A N 1
ATOM 1383 C CA . GLU A 1 183 ? -14.648 19.516 13.859 1 98.25 183 GLU A CA 1
ATOM 1384 C C . GLU A 1 183 ? -14.617 18.672 15.133 1 98.25 183 GLU A C 1
ATOM 1386 O O . GLU A 1 183 ? -14.719 19.203 16.234 1 98.25 183 GLU A O 1
ATOM 1391 N N . ALA A 1 184 ? -14.492 17.422 14.953 1 98.44 184 ALA A N 1
ATOM 1392 C CA . ALA A 1 184 ? -14.43 16.531 16.109 1 98.44 184 ALA A CA 1
ATOM 1393 C C . ALA A 1 184 ? -13.211 16.828 16.969 1 98.44 184 ALA A C 1
ATOM 1395 O O . ALA A 1 184 ? -13.305 16.859 18.203 1 98.44 184 ALA A O 1
ATOM 1396 N N . VAL A 1 185 ? -12.094 17.062 16.312 1 98.19 185 VAL A N 1
ATOM 1397 C CA . VAL A 1 185 ? -10.859 17.375 17.031 1 98.19 185 VAL A CA 1
ATOM 1398 C C . VAL A 1 185 ? -11.008 18.703 17.766 1 98.19 185 VAL A C 1
ATOM 1400 O O . VAL A 1 185 ? -10.562 18.859 18.906 1 98.19 185 VAL A O 1
ATOM 1403 N N . ALA A 1 186 ? -11.609 19.672 17.109 1 96.81 186 ALA A N 1
ATOM 1404 C CA . ALA A 1 186 ? -11.797 20.984 17.688 1 96.81 186 ALA A CA 1
ATOM 1405 C C . ALA A 1 186 ? -12.594 20.906 18.984 1 96.81 186 ALA A C 1
ATOM 1407 O O . ALA A 1 186 ? -12.352 21.688 19.922 1 96.81 186 ALA A O 1
ATOM 1408 N N . LYS A 1 187 ? -13.469 19.938 19.047 1 96.12 187 LYS A N 1
ATOM 1409 C CA . LYS A 1 187 ? -14.281 19.766 20.25 1 96.12 187 LYS A CA 1
ATOM 1410 C C . LYS A 1 187 ? -13.484 19.125 21.375 1 96.12 187 LYS A C 1
ATOM 1412 O O . LYS A 1 187 ? -13.852 19.234 22.547 1 96.12 187 LYS A O 1
ATOM 1417 N N . LEU A 1 188 ? -12.484 18.438 21.016 1 93.69 188 LEU A N 1
ATOM 1418 C CA . LEU A 1 188 ? -11.672 17.719 22 1 93.69 188 LEU A CA 1
ATOM 1419 C C . LEU A 1 188 ? -10.586 18.625 22.578 1 93.69 188 LEU A C 1
ATOM 1421 O O . LEU A 1 188 ? -10.125 18.406 23.688 1 93.69 188 LEU A O 1
ATOM 1425 N N . VAL A 1 189 ? -10.156 19.484 21.766 1 88.19 189 VAL A N 1
ATOM 1426 C CA . VAL A 1 189 ? -9 20.297 22.141 1 88.19 189 VAL A CA 1
ATOM 1427 C C . VAL A 1 189 ? -9.453 21.641 22.688 1 88.19 189 VAL A C 1
ATOM 1429 O O . VAL A 1 189 ? -10.445 22.203 22.219 1 88.19 189 VAL A O 1
ATOM 1432 N N . MET B 1 1 ? -20.297 -58.25 26.078 1 27.19 1 MET B N 1
ATOM 1433 C CA . MET B 1 1 ? -18.891 -57.875 26.203 1 27.19 1 MET B CA 1
ATOM 1434 C C . MET B 1 1 ? -18.375 -57.219 24.922 1 27.19 1 MET B C 1
ATOM 1436 O O . MET B 1 1 ? -17.422 -57.688 24.312 1 27.19 1 MET B O 1
ATOM 1440 N N . SER B 1 2 ? -19.266 -56.406 24.219 1 33.69 2 SER B N 1
ATOM 1441 C CA . SER B 1 2 ? -19.125 -55.875 22.859 1 33.69 2 SER B CA 1
ATOM 1442 C C . SER B 1 2 ? -18.125 -54.719 22.812 1 33.69 2 SER B C 1
ATOM 1444 O O . SER B 1 2 ? -18.453 -53.625 22.312 1 33.69 2 SER B O 1
ATOM 1446 N N . SER B 1 3 ? -16.922 -54.781 23.562 1 32.66 3 SER B N 1
ATOM 1447 C CA . SER B 1 3 ? -15.984 -53.719 23.875 1 32.66 3 SER B CA 1
ATOM 1448 C C . SER B 1 3 ? -15.211 -53.25 22.641 1 32.66 3 SER B C 1
ATOM 1450 O O . SER B 1 3 ? -14.695 -52.156 22.594 1 32.66 3 SER B O 1
ATOM 1452 N N . SER B 1 4 ? -14.727 -54.125 21.641 1 31.38 4 SER B N 1
ATOM 1453 C CA . SER B 1 4 ? -13.367 -53.938 21.141 1 31.38 4 SER B CA 1
ATOM 1454 C C . SER B 1 4 ? -13.312 -52.906 20.016 1 31.38 4 SER B C 1
ATOM 1456 O O . SER B 1 4 ? -12.273 -52.719 19.391 1 31.38 4 SER B O 1
ATOM 1458 N N . ALA B 1 5 ? -14.383 -52.688 19.219 1 38.5 5 ALA B N 1
ATOM 1459 C CA . ALA B 1 5 ? -14.148 -52.25 17.844 1 38.5 5 ALA B CA 1
ATOM 1460 C C . ALA B 1 5 ? -13.773 -50.781 17.766 1 38.5 5 ALA B C 1
ATOM 1462 O O . ALA B 1 5 ? -13.609 -50.25 16.672 1 38.5 5 ALA B O 1
ATOM 1463 N N . GLU B 1 6 ? -13.867 -50.094 18.922 1 35.81 6 GLU B N 1
ATOM 1464 C CA . GLU B 1 6 ? -13.82 -48.656 18.672 1 35.81 6 GLU B CA 1
ATOM 1465 C C . GLU B 1 6 ? -12.391 -48.188 18.438 1 35.81 6 GLU B C 1
ATOM 1467 O O . GLU B 1 6 ? -12.141 -47 18.281 1 35.81 6 GLU B O 1
ATOM 1472 N N . GLY B 1 7 ? -11.352 -49.125 18.453 1 38.94 7 GLY B N 1
ATOM 1473 C CA . GLY B 1 7 ? -9.945 -48.719 18.438 1 38.94 7 GLY B CA 1
ATOM 1474 C C . GLY B 1 7 ? -9.477 -48.25 17.078 1 38.94 7 GLY B C 1
ATOM 1475 O O . GLY B 1 7 ? -8.352 -47.75 16.953 1 38.94 7 GLY B O 1
ATOM 1476 N N . GLY B 1 8 ? -10.086 -48.688 15.977 1 40.03 8 GLY B N 1
ATOM 1477 C CA . GLY B 1 8 ? -9.531 -48.5 14.648 1 40.03 8 GLY B CA 1
ATOM 1478 C C . GLY B 1 8 ? -9.578 -47.062 14.172 1 40.03 8 GLY B C 1
ATOM 1479 O O . GLY B 1 8 ? -8.836 -46.688 13.266 1 40.03 8 GLY B O 1
ATOM 1480 N N . LEU B 1 9 ? -10.562 -46.219 14.602 1 36.5 9 LEU B N 1
ATOM 1481 C CA . LEU B 1 9 ? -10.719 -44.906 13.977 1 36.5 9 LEU B CA 1
ATOM 1482 C C . LEU B 1 9 ? -9.688 -43.906 14.508 1 36.5 9 LEU B C 1
ATOM 1484 O O . LEU B 1 9 ? -9.391 -42.906 13.859 1 36.5 9 LEU B O 1
ATOM 1488 N N . ARG B 1 10 ? -9.102 -44.219 15.703 1 47.19 10 ARG B N 1
ATOM 1489 C CA . ARG B 1 10 ? -8.148 -43.25 16.25 1 47.19 10 ARG B CA 1
ATOM 1490 C C . ARG B 1 10 ? -6.793 -43.375 15.562 1 47.19 10 ARG B C 1
ATOM 1492 O O . ARG B 1 10 ? -5.957 -42.5 15.656 1 47.19 10 ARG B O 1
ATOM 1499 N N . LEU B 1 11 ? -6.551 -44.531 15.016 1 39.03 11 LEU B N 1
ATOM 1500 C CA . LEU B 1 11 ? -5.262 -44.656 14.344 1 39.03 11 LEU B CA 1
ATOM 1501 C C . LEU B 1 11 ? -5.25 -43.844 13.055 1 39.03 11 LEU B C 1
ATOM 1503 O O . LEU B 1 11 ? -4.227 -43.25 12.688 1 39.03 11 LEU B O 1
ATOM 1507 N N . GLY B 1 12 ? -6.387 -43.656 12.406 1 42.69 12 GLY B N 1
ATOM 1508 C CA . GLY B 1 12 ? -6.398 -42.875 11.164 1 42.69 12 GLY B CA 1
ATOM 1509 C C . GLY B 1 12 ? -6.164 -41.406 11.375 1 42.69 12 GLY B C 1
ATOM 1510 O O . GLY B 1 12 ? -5.465 -40.75 10.594 1 42.69 12 GLY B O 1
ATOM 1511 N N . SER B 1 13 ? -6.797 -40.844 12.43 1 46.66 13 SER B N 1
ATOM 1512 C CA . SER B 1 13 ? -6.582 -39.438 12.68 1 46.66 13 SER B CA 1
ATOM 1513 C C . SER B 1 13 ? -5.156 -39.156 13.141 1 46.66 13 SER B C 1
ATOM 1515 O O . SER B 1 13 ? -4.574 -38.125 12.797 1 46.66 13 SER B O 1
ATOM 1517 N N . GLU B 1 14 ? -4.543 -40.094 13.891 1 45.19 14 GLU B N 1
ATOM 1518 C CA . GLU B 1 14 ? -3.168 -39.906 14.344 1 45.19 14 GLU B CA 1
ATOM 1519 C C . GLU B 1 14 ? -2.178 -40.094 13.195 1 45.19 14 GLU B C 1
ATOM 1521 O O . GLU B 1 14 ? -1.176 -39.375 13.117 1 45.19 14 GLU B O 1
ATOM 1526 N N . ILE B 1 15 ? -2.371 -41.062 12.297 1 41.5 15 ILE B N 1
ATOM 1527 C CA . ILE B 1 15 ? -1.5 -41.219 11.141 1 41.5 15 ILE B CA 1
ATOM 1528 C C . ILE B 1 15 ? -1.699 -40.031 10.188 1 41.5 15 ILE B C 1
ATOM 1530 O O . ILE B 1 15 ? -0.731 -39.5 9.641 1 41.5 15 ILE B O 1
ATOM 1534 N N . GLN B 1 16 ? -2.986 -39.562 9.984 1 42.88 16 GLN B N 1
ATOM 1535 C CA . GLN B 1 16 ? -3.154 -38.344 9.195 1 42.88 16 GLN B CA 1
ATOM 1536 C C . GLN B 1 16 ? -2.541 -37.125 9.906 1 42.88 16 GLN B C 1
ATOM 1538 O O . GLN B 1 16 ? -1.984 -36.25 9.266 1 42.88 16 GLN B O 1
ATOM 1543 N N . SER B 1 17 ? -2.65 -37.094 11.227 1 44.88 17 SER B N 1
ATOM 1544 C CA . SER B 1 17 ? -1.972 -36.062 12.023 1 44.88 17 SER B CA 1
ATOM 1545 C C . SER B 1 17 ? -0.458 -36.25 11.984 1 44.88 17 SER B C 1
ATOM 1547 O O . SER B 1 17 ? 0.293 -35.281 11.906 1 44.88 17 SER B O 1
ATOM 1549 N N . LEU B 1 18 ? 0.069 -37.469 12.203 1 40.38 18 LEU B N 1
ATOM 1550 C CA . LEU B 1 18 ? 1.495 -37.75 12.07 1 40.38 18 LEU B CA 1
ATOM 1551 C C . LEU B 1 18 ? 1.933 -37.656 10.609 1 40.38 18 LEU B C 1
ATOM 1553 O O . LEU B 1 18 ? 3.016 -37.125 10.312 1 40.38 18 LEU B O 1
ATOM 1557 N N . ALA B 1 19 ? 1.306 -38.312 9.562 1 42.5 19 ALA B N 1
ATOM 1558 C CA . ALA B 1 19 ? 1.58 -38.062 8.148 1 42.5 19 ALA B CA 1
ATOM 1559 C C . ALA B 1 19 ? 1.438 -36.594 7.816 1 42.5 19 ALA B C 1
ATOM 1561 O O . ALA B 1 19 ? 2.182 -36.062 6.988 1 42.5 19 ALA B O 1
ATOM 1562 N N . ALA B 1 20 ? 0.484 -35.875 8.391 1 43.31 20 ALA B N 1
ATOM 1563 C CA . ALA B 1 20 ? 0.428 -34.406 8.414 1 43.31 20 ALA B CA 1
ATOM 1564 C C . ALA B 1 20 ? 1.544 -33.812 9.281 1 43.31 20 ALA B C 1
ATOM 1566 O O . ALA B 1 20 ? 2.055 -32.75 9.008 1 43.31 20 ALA B O 1
ATOM 1567 N N . ALA B 1 21 ? 1.985 -34.406 10.266 1 45.19 21 ALA B N 1
ATOM 1568 C CA . ALA B 1 21 ? 3.072 -34.094 11.188 1 45.19 21 ALA B CA 1
ATOM 1569 C C . ALA B 1 21 ? 4.422 -34.125 10.477 1 45.19 21 ALA B C 1
ATOM 1571 O O . ALA B 1 21 ? 5.336 -33.375 10.844 1 45.19 21 ALA B O 1
ATOM 1572 N N . GLY B 1 22 ? 4.664 -35.156 9.625 1 45.44 22 GLY B N 1
ATOM 1573 C CA . GLY B 1 22 ? 5.852 -35.25 8.789 1 45.44 22 GLY B CA 1
ATOM 1574 C C . GLY B 1 22 ? 5.812 -34.344 7.586 1 45.44 22 GLY B C 1
ATOM 1575 O O . GLY B 1 22 ? 6.719 -34.375 6.746 1 45.44 22 GLY B O 1
ATOM 1576 N N . ARG B 1 23 ? 4.566 -33.969 7.273 1 54.69 23 ARG B N 1
ATOM 1577 C CA . ARG B 1 23 ? 4.391 -33.156 6.09 1 54.69 23 ARG B CA 1
ATOM 1578 C C . ARG B 1 23 ? 5.227 -31.875 6.199 1 54.69 23 ARG B C 1
ATOM 1580 O O . ARG B 1 23 ? 5.148 -31.156 7.195 1 54.69 23 ARG B O 1
ATOM 1587 N N . VAL B 1 24 ? 6.34 -31.969 5.48 1 62.03 24 VAL B N 1
ATOM 1588 C CA . VAL B 1 24 ? 7.164 -30.766 5.359 1 62.03 24 VAL B CA 1
ATOM 1589 C C . VAL B 1 24 ? 6.27 -29.531 5.336 1 62.03 24 VAL B C 1
ATOM 1591 O O . VAL B 1 24 ? 5.316 -29.453 4.555 1 62.03 24 VAL B O 1
ATOM 1594 N N . ASN B 1 25 ? 6.434 -28.875 6.434 1 87.75 25 ASN B N 1
ATOM 1595 C CA . ASN B 1 25 ? 5.777 -27.562 6.441 1 87.75 25 ASN B CA 1
ATOM 1596 C C . ASN B 1 25 ? 6.336 -26.656 5.359 1 87.75 25 ASN B C 1
ATOM 1598 O O . ASN B 1 25 ? 7.367 -26 5.555 1 87.75 25 ASN B O 1
ATOM 1602 N N . MET B 1 26 ? 5.742 -26.875 4.102 1 93.88 26 MET B N 1
ATOM 1603 C CA . MET B 1 26 ? 6.219 -26.109 2.947 1 93.88 26 MET B CA 1
ATOM 1604 C C . MET B 1 26 ? 6.359 -24.641 3.281 1 93.88 26 MET B C 1
ATOM 1606 O O . MET B 1 26 ? 7.273 -23.969 2.795 1 93.88 26 MET B O 1
ATOM 1610 N N . THR B 1 27 ? 5.484 -24.203 4.141 1 95.75 27 THR B N 1
ATOM 1611 C CA . THR B 1 27 ? 5.535 -22.797 4.543 1 95.75 27 THR B CA 1
ATOM 1612 C C . THR B 1 27 ? 6.859 -22.484 5.234 1 95.75 27 THR B C 1
ATOM 1614 O O . THR B 1 27 ? 7.539 -21.516 4.883 1 95.75 27 THR B O 1
ATOM 1617 N N . GLU B 1 28 ? 7.188 -23.297 6.125 1 95.56 28 GLU B N 1
ATOM 1618 C CA . GLU B 1 28 ? 8.438 -23.094 6.844 1 95.56 28 GLU B CA 1
ATOM 1619 C C . GLU B 1 28 ? 9.641 -23.297 5.926 1 95.56 28 GLU B C 1
ATOM 1621 O O . GLU B 1 28 ? 10.625 -22.562 6.012 1 95.56 28 GLU B O 1
ATOM 1626 N N . LEU B 1 29 ? 9.516 -24.281 5.098 1 96.25 29 LEU B N 1
ATOM 1627 C CA . LEU B 1 29 ? 10.625 -24.656 4.227 1 96.25 29 LEU B CA 1
ATOM 1628 C C . LEU B 1 29 ? 10.961 -23.531 3.254 1 96.25 29 LEU B C 1
ATOM 1630 O O . LEU B 1 29 ? 12.133 -23.281 2.98 1 96.25 29 LEU B O 1
ATOM 1634 N N . VAL B 1 30 ? 9.945 -22.844 2.744 1 97.81 30 VAL B N 1
ATOM 1635 C CA . VAL B 1 30 ? 10.219 -21.891 1.674 1 97.81 30 VAL B CA 1
ATOM 1636 C C . VAL B 1 30 ? 10.234 -20.469 2.238 1 97.81 30 VAL B C 1
ATOM 1638 O O . VAL B 1 30 ? 10.547 -19.516 1.524 1 97.81 30 VAL B O 1
ATOM 1641 N N . HIS B 1 31 ? 9.953 -20.281 3.535 1 98.12 31 HIS B N 1
ATOM 1642 C CA . HIS B 1 31 ? 9.867 -18.969 4.137 1 98.12 31 HIS B CA 1
ATOM 1643 C C . HIS B 1 31 ? 11.164 -18.188 3.938 1 98.12 31 HIS B C 1
ATOM 1645 O O . HIS B 1 31 ? 11.133 -16.984 3.652 1 98.12 31 HIS B O 1
ATOM 1651 N N . PRO B 1 32 ? 12.336 -18.828 4.023 1 98.56 32 PRO B N 1
ATOM 1652 C CA . PRO B 1 32 ? 13.57 -18.078 3.799 1 98.56 32 PRO B CA 1
ATOM 1653 C C . PRO B 1 32 ? 13.68 -17.531 2.379 1 98.56 32 PRO B C 1
ATOM 1655 O O . PRO B 1 32 ? 14.273 -16.469 2.166 1 98.56 32 PRO B O 1
ATOM 1658 N N . VAL B 1 33 ? 13.117 -18.203 1.407 1 98.75 33 VAL B N 1
ATOM 1659 C CA . VAL B 1 33 ? 13.109 -17.734 0.026 1 98.75 33 VAL B CA 1
ATOM 1660 C C . VAL B 1 33 ? 12.227 -16.484 -0.092 1 98.75 33 VAL B C 1
ATOM 1662 O O . VAL B 1 33 ? 12.594 -15.523 -0.764 1 98.75 33 VAL B O 1
ATOM 1665 N N . LEU B 1 34 ? 11.125 -16.516 0.626 1 98.75 34 LEU B N 1
ATOM 1666 C CA . LEU B 1 34 ? 10.258 -15.336 0.645 1 98.75 34 LEU B CA 1
ATOM 1667 C C . LEU B 1 34 ? 10.969 -14.141 1.256 1 98.75 34 LEU B C 1
ATOM 1669 O O . LEU B 1 34 ? 10.922 -13.031 0.707 1 98.75 34 LEU B O 1
ATOM 1673 N N . THR B 1 35 ? 11.594 -14.414 2.369 1 98.75 35 THR B N 1
ATOM 1674 C CA . THR B 1 35 ? 12.281 -13.359 3.105 1 98.75 35 THR B CA 1
ATOM 1675 C C . THR B 1 35 ? 13.383 -12.734 2.254 1 98.75 35 THR B C 1
ATOM 1677 O O . THR B 1 35 ? 13.492 -11.508 2.176 1 98.75 35 THR B O 1
ATOM 1680 N N . ASP B 1 36 ? 14.133 -13.57 1.589 1 98.69 36 ASP B N 1
ATOM 1681 C CA . ASP B 1 36 ? 15.219 -13.086 0.738 1 98.69 36 ASP B CA 1
ATOM 1682 C C . ASP B 1 36 ? 14.672 -12.266 -0.431 1 98.69 36 ASP B C 1
ATOM 1684 O O . ASP B 1 36 ? 15.203 -11.203 -0.747 1 98.69 36 ASP B O 1
ATOM 1688 N N . LEU B 1 37 ? 13.633 -12.742 -1.07 1 98.69 37 LEU B N 1
ATOM 1689 C CA . LEU B 1 37 ? 13.008 -12.039 -2.189 1 98.69 37 LEU B CA 1
ATOM 1690 C C . LEU B 1 37 ? 12.469 -10.688 -1.751 1 98.69 37 LEU B C 1
ATOM 1692 O O . LEU B 1 37 ? 12.648 -9.688 -2.447 1 98.69 37 LEU B O 1
ATOM 1696 N N . ALA B 1 38 ? 11.836 -10.68 -0.582 1 98.75 38 ALA B N 1
ATOM 1697 C CA . ALA B 1 38 ? 11.281 -9.43 -0.062 1 98.75 38 ALA B CA 1
ATOM 1698 C C . ALA B 1 38 ? 12.391 -8.422 0.23 1 98.75 38 ALA B C 1
ATOM 1700 O O . ALA B 1 38 ? 12.25 -7.23 -0.061 1 98.75 38 ALA B O 1
ATOM 1701 N N . LYS B 1 39 ? 13.438 -8.914 0.799 1 98.38 39 LYS B N 1
ATOM 1702 C CA . LYS B 1 39 ? 14.578 -8.062 1.112 1 98.38 39 LYS B CA 1
ATOM 1703 C C . LYS B 1 39 ? 15.188 -7.469 -0.155 1 98.38 39 LYS B C 1
ATOM 1705 O O . LYS B 1 39 ? 15.484 -6.277 -0.208 1 98.38 39 LYS B O 1
ATOM 1710 N N . ARG B 1 40 ? 15.297 -8.25 -1.168 1 97.94 40 ARG B N 1
ATOM 1711 C CA . ARG B 1 40 ? 15.945 -7.828 -2.404 1 97.94 40 ARG B CA 1
ATOM 1712 C C . ARG B 1 40 ? 15.055 -6.891 -3.207 1 97.94 40 ARG B C 1
ATOM 1714 O O . ARG B 1 40 ? 15.539 -5.961 -3.854 1 97.94 40 ARG B O 1
ATOM 1721 N N . THR B 1 41 ? 13.773 -7.164 -3.152 1 98.06 41 THR B N 1
ATOM 1722 C CA . THR B 1 41 ? 12.852 -6.402 -3.994 1 98.06 41 THR B CA 1
ATOM 1723 C C . THR B 1 41 ? 12.234 -5.246 -3.213 1 98.06 41 THR B C 1
ATOM 1725 O O . THR B 1 41 ? 11.695 -4.309 -3.803 1 98.06 41 THR B O 1
ATOM 1728 N N . LYS B 1 42 ? 12.242 -5.336 -1.889 1 98.12 42 LYS B N 1
ATOM 1729 C CA . LYS B 1 42 ? 11.586 -4.414 -0.966 1 98.12 42 LYS B CA 1
ATOM 1730 C C . LYS B 1 42 ? 10.07 -4.438 -1.145 1 98.12 42 LYS B C 1
ATOM 1732 O O . LYS B 1 42 ? 9.367 -3.562 -0.639 1 98.12 42 LYS B O 1
ATOM 1737 N N . GLU B 1 43 ? 9.609 -5.406 -1.94 1 98.69 43 GLU B N 1
ATOM 1738 C CA . GLU B 1 43 ? 8.188 -5.625 -2.176 1 98.69 43 GLU B CA 1
ATOM 1739 C C . GLU B 1 43 ? 7.664 -6.785 -1.334 1 98.69 43 GLU B C 1
ATOM 1741 O O . GLU B 1 43 ? 8.438 -7.625 -0.87 1 98.69 43 GLU B O 1
ATOM 1746 N N . THR B 1 44 ? 6.344 -6.801 -1.182 1 98.69 44 THR B N 1
ATOM 1747 C CA . THR B 1 44 ? 5.676 -7.926 -0.536 1 98.69 44 THR B CA 1
ATOM 1748 C C . THR B 1 44 ? 5.852 -9.203 -1.352 1 98.69 44 THR B C 1
ATOM 1750 O O . THR B 1 44 ? 5.863 -9.164 -2.584 1 98.69 44 THR B O 1
ATOM 1753 N N . VAL B 1 45 ? 6.039 -10.305 -0.634 1 98.88 45 VAL B N 1
ATOM 1754 C CA . VAL B 1 45 ? 6.09 -11.617 -1.27 1 98.88 45 VAL B CA 1
ATOM 1755 C C . VAL B 1 45 ? 5.039 -12.531 -0.649 1 98.88 45 VAL B C 1
ATOM 1757 O O . VAL B 1 45 ? 4.941 -12.633 0.576 1 98.88 45 VAL B O 1
ATOM 1760 N N . ASP B 1 46 ? 4.273 -13.211 -1.541 1 98.62 46 ASP B N 1
ATOM 1761 C CA . ASP B 1 46 ? 3.182 -14.07 -1.094 1 98.62 46 ASP B CA 1
ATOM 1762 C C . ASP B 1 46 ? 3.436 -15.523 -1.475 1 98.62 46 ASP B C 1
ATOM 1764 O O . ASP B 1 46 ? 3.92 -15.812 -2.572 1 98.62 46 ASP B O 1
ATOM 1768 N N . LEU B 1 47 ? 3.094 -16.406 -0.55 1 98.69 47 LEU B N 1
ATOM 1769 C CA . LEU B 1 47 ? 2.971 -17.844 -0.826 1 98.69 47 LEU B CA 1
ATOM 1770 C C . LEU B 1 47 ? 1.51 -18.281 -0.803 1 98.69 47 LEU B C 1
ATOM 1772 O O . LEU B 1 47 ? 0.777 -17.953 0.136 1 98.69 47 LEU B O 1
ATOM 1776 N N . ALA B 1 48 ? 1.152 -18.984 -1.858 1 98.5 48 ALA B N 1
ATOM 1777 C CA . ALA B 1 48 ? -0.208 -19.516 -1.932 1 98.5 48 ALA B CA 1
ATOM 1778 C C . ALA B 1 48 ? -0.202 -21 -2.279 1 98.5 48 ALA B C 1
ATOM 1780 O O . ALA B 1 48 ? 0.809 -21.531 -2.746 1 98.5 48 ALA B O 1
ATOM 1781 N N . VAL B 1 49 ? -1.323 -21.594 -1.945 1 98 49 VAL B N 1
ATOM 1782 C CA . VAL B 1 49 ? -1.485 -23.016 -2.238 1 98 49 VAL B CA 1
ATOM 1783 C C . VAL B 1 49 ? -2.801 -23.25 -2.98 1 98 49 VAL B C 1
ATOM 1785 O O . VAL B 1 49 ? -3.773 -22.516 -2.77 1 98 49 VAL B O 1
ATOM 1788 N N . LEU B 1 50 ? -2.742 -24.234 -3.908 1 97.69 50 LEU B N 1
ATOM 1789 C CA . LEU B 1 50 ? -3.961 -24.625 -4.605 1 97.69 50 LEU B CA 1
ATOM 1790 C C . LEU B 1 50 ? -4.832 -25.516 -3.725 1 97.69 50 LEU B C 1
ATOM 1792 O O . LEU B 1 50 ? -4.348 -26.5 -3.162 1 97.69 50 LEU B O 1
ATOM 1796 N N . ARG B 1 51 ? -5.969 -25.141 -3.566 1 94.75 51 ARG B N 1
ATOM 1797 C CA . ARG B 1 51 ? -7.02 -25.953 -2.953 1 94.75 51 ARG B CA 1
ATOM 1798 C C . ARG B 1 51 ? -8.234 -26.062 -3.869 1 94.75 51 ARG B C 1
ATOM 1800 O O . ARG B 1 51 ? -8.93 -25.078 -4.102 1 94.75 51 ARG B O 1
ATOM 1807 N N . ASP B 1 52 ? -8.445 -27.344 -4.41 1 91.06 52 ASP B N 1
ATOM 1808 C CA . ASP B 1 52 ? -9.484 -27.562 -5.406 1 91.06 52 ASP B CA 1
ATOM 1809 C C . ASP B 1 52 ? -9.242 -26.719 -6.652 1 91.06 52 ASP B C 1
ATOM 1811 O O . ASP B 1 52 ? -8.273 -26.922 -7.383 1 91.06 52 ASP B O 1
ATOM 1815 N N . ASP B 1 53 ? -10.008 -25.719 -6.906 1 92.38 53 ASP B N 1
ATOM 1816 C CA . ASP B 1 53 ? -9.859 -24.922 -8.117 1 92.38 53 ASP B CA 1
ATOM 1817 C C . ASP B 1 53 ? -9.68 -23.453 -7.789 1 92.38 53 ASP B C 1
ATOM 1819 O O . ASP B 1 53 ? -10.156 -22.578 -8.531 1 92.38 53 ASP B O 1
ATOM 1823 N N . HIS B 1 54 ? -9.078 -23.266 -6.594 1 95.12 54 HIS B N 1
ATOM 1824 C CA . HIS B 1 54 ? -8.773 -21.891 -6.191 1 95.12 54 HIS B CA 1
ATOM 1825 C C . HIS B 1 54 ? -7.453 -21.828 -5.426 1 95.12 54 HIS B C 1
ATOM 1827 O O . HIS B 1 54 ? -6.906 -22.859 -5.035 1 95.12 54 HIS B O 1
ATOM 1833 N N . MET B 1 55 ? -7.004 -20.578 -5.32 1 97.62 55 MET B N 1
ATOM 1834 C CA . MET B 1 55 ? -5.785 -20.359 -4.543 1 97.62 55 MET B CA 1
ATOM 1835 C C . MET B 1 55 ? -6.113 -19.844 -3.148 1 97.62 55 MET B C 1
ATOM 1837 O O . MET B 1 55 ? -7.129 -19.172 -2.955 1 97.62 55 MET B O 1
ATOM 1841 N N . VAL B 1 56 ? -5.207 -20.188 -2.195 1 97.69 56 VAL B N 1
ATOM 1842 C CA . VAL B 1 56 ? -5.305 -19.703 -0.827 1 97.69 56 VAL B CA 1
ATOM 1843 C C . VAL B 1 56 ? -3.957 -19.141 -0.384 1 97.69 56 VAL B C 1
ATOM 1845 O O . VAL B 1 56 ? -2.93 -19.812 -0.499 1 97.69 56 VAL B O 1
ATOM 1848 N N . PHE B 1 57 ? -3.965 -17.906 0.134 1 97.06 57 PHE B N 1
ATOM 1849 C CA . PHE B 1 57 ? -2.725 -17.359 0.675 1 97.06 57 PHE B CA 1
ATOM 1850 C C . PHE B 1 57 ? -2.303 -18.109 1.93 1 97.06 57 PHE B C 1
ATOM 1852 O O . PHE B 1 57 ? -3.107 -18.297 2.846 1 97.06 57 PHE B O 1
ATOM 1859 N N . LEU B 1 58 ? -1.028 -18.438 1.981 1 96.94 58 LEU B N 1
ATOM 1860 C CA . LEU B 1 58 ? -0.533 -19.219 3.102 1 96.94 58 LEU B CA 1
ATOM 1861 C C . LEU B 1 58 ? 0.413 -18.406 3.971 1 96.94 58 LEU B C 1
ATOM 1863 O O . LEU B 1 58 ? 0.478 -18.609 5.188 1 96.94 58 LEU B O 1
ATOM 1867 N N . ASP B 1 59 ? 1.22 -17.672 3.346 1 97.25 59 ASP B N 1
ATOM 1868 C CA . ASP B 1 59 ? 2.281 -16.922 4.008 1 97.25 59 ASP B CA 1
ATOM 1869 C C . ASP B 1 59 ? 2.615 -15.641 3.242 1 97.25 59 ASP B C 1
ATOM 1871 O O . ASP B 1 59 ? 2.26 -15.5 2.07 1 97.25 59 ASP B O 1
ATOM 1875 N N . GLN B 1 60 ? 3.211 -14.766 3.99 1 98.06 60 GLN B N 1
ATOM 1876 C CA . GLN B 1 60 ? 3.57 -13.492 3.381 1 98.06 60 GLN B CA 1
ATOM 1877 C C . GLN B 1 60 ? 4.73 -12.836 4.125 1 98.06 60 GLN B C 1
ATOM 1879 O O . GLN B 1 60 ? 4.848 -12.969 5.344 1 98.06 60 GLN B O 1
ATOM 1884 N N . VAL B 1 61 ? 5.574 -12.219 3.385 1 98.44 61 VAL B N 1
ATOM 1885 C CA . VAL B 1 61 ? 6.535 -11.258 3.91 1 98.44 61 VAL B CA 1
ATOM 1886 C C . VAL B 1 61 ? 6.254 -9.875 3.326 1 98.44 61 VAL B C 1
ATOM 1888 O O . VAL B 1 61 ? 6.395 -9.664 2.119 1 98.44 61 VAL B O 1
ATOM 1891 N N . VAL B 1 62 ? 5.93 -8.93 4.227 1 97.88 62 VAL B N 1
ATOM 1892 C CA . VAL B 1 62 ? 5.453 -7.625 3.783 1 97.88 62 VAL B CA 1
ATOM 1893 C C . VAL B 1 62 ? 6.637 -6.746 3.391 1 97.88 62 VAL B C 1
ATOM 1895 O O . VAL B 1 62 ? 7.656 -6.719 4.086 1 97.88 62 VAL B O 1
ATOM 1898 N N . GLY B 1 63 ? 6.461 -6.051 2.27 1 97.69 63 GLY B N 1
ATOM 1899 C CA . GLY B 1 63 ? 7.48 -5.137 1.781 1 97.69 63 GLY B CA 1
ATOM 1900 C C . GLY B 1 63 ? 7.695 -3.939 2.688 1 97.69 63 GLY B C 1
ATOM 1901 O O . GLY B 1 63 ? 6.953 -3.744 3.65 1 97.69 63 GLY B O 1
ATOM 1902 N N . THR B 1 64 ? 8.664 -3.109 2.299 1 96.5 64 THR B N 1
ATOM 1903 C CA . THR B 1 64 ? 9.086 -2.061 3.221 1 96.5 64 THR B CA 1
ATOM 1904 C C . THR B 1 64 ? 8.773 -0.68 2.65 1 96.5 64 THR B C 1
ATOM 1906 O O . THR B 1 64 ? 8.969 0.335 3.322 1 96.5 64 THR B O 1
ATOM 1909 N N . HIS B 1 65 ? 8.305 -0.637 1.391 1 96.88 65 HIS B N 1
ATOM 1910 C CA . HIS B 1 65 ? 7.918 0.65 0.821 1 96.88 65 HIS B CA 1
ATOM 1911 C C . HIS B 1 65 ? 6.719 1.243 1.554 1 96.88 65 HIS B C 1
ATOM 1913 O O . HIS B 1 65 ? 5.906 0.509 2.119 1 96.88 65 HIS B O 1
ATOM 1919 N N . ARG B 1 66 ? 6.629 2.586 1.473 1 96.38 66 ARG B N 1
ATOM 1920 C CA . ARG B 1 66 ? 5.488 3.285 2.059 1 96.38 66 ARG B CA 1
ATOM 1921 C C . ARG B 1 66 ? 4.184 2.857 1.396 1 96.38 66 ARG B C 1
ATOM 1923 O O . ARG B 1 66 ? 3.164 2.689 2.07 1 96.38 66 ARG B O 1
ATOM 1930 N N . LEU B 1 67 ? 4.227 2.807 0.13 1 98.19 67 LEU B N 1
ATOM 1931 C CA . LEU B 1 67 ? 3.113 2.219 -0.608 1 98.19 67 LEU B CA 1
ATOM 1932 C C . LEU B 1 67 ? 3.348 0.73 -0.848 1 98.19 67 LEU B C 1
ATOM 1934 O O . LEU B 1 67 ? 4.246 0.353 -1.603 1 98.19 67 LEU B O 1
ATOM 1938 N N . ARG B 1 68 ? 2.504 -0.106 -0.22 1 98.12 68 ARG B N 1
ATOM 1939 C CA . ARG B 1 68 ? 2.797 -1.534 -0.277 1 98.12 68 ARG B CA 1
ATOM 1940 C C . ARG B 1 68 ? 1.513 -2.354 -0.369 1 98.12 68 ARG B C 1
ATOM 1942 O O . ARG B 1 68 ? 0.427 -1.85 -0.074 1 98.12 68 ARG B O 1
ATOM 1949 N N . THR B 1 69 ? 1.668 -3.561 -0.854 1 98.25 69 THR B N 1
ATOM 1950 C CA . THR B 1 69 ? 0.577 -4.523 -0.943 1 98.25 69 THR B CA 1
ATOM 1951 C C . THR B 1 69 ? 0.555 -5.434 0.283 1 98.25 69 THR B C 1
ATOM 1953 O O . THR B 1 69 ? 1.607 -5.836 0.781 1 98.25 69 THR B O 1
ATOM 1956 N N . VAL B 1 70 ? -0.648 -5.695 0.757 1 97.06 70 VAL B N 1
ATOM 1957 C CA . VAL B 1 70 ? -0.824 -6.641 1.857 1 97.06 70 VAL B CA 1
ATOM 1958 C C . VAL B 1 70 ? -1.936 -7.629 1.517 1 97.06 70 VAL B C 1
ATOM 1960 O O . VAL B 1 70 ? -3.061 -7.227 1.211 1 97.06 70 VAL B O 1
ATOM 1963 N N . SER B 1 71 ? -1.574 -8.82 1.555 1 94.06 71 SER B N 1
ATOM 1964 C CA . SER B 1 71 ? -2.543 -9.883 1.322 1 94.06 71 SER B CA 1
ATOM 1965 C C . SER B 1 71 ? -3.068 -10.453 2.637 1 94.06 71 SER B C 1
ATOM 1967 O O . SER B 1 71 ? -2.385 -10.391 3.66 1 94.06 71 SER B O 1
ATOM 1969 N N . ALA B 1 72 ? -4.246 -10.938 2.648 1 90 72 ALA B N 1
ATOM 1970 C CA . ALA B 1 72 ? -4.812 -11.578 3.832 1 90 72 ALA B CA 1
ATOM 1971 C C . ALA B 1 72 ? -4.551 -13.086 3.814 1 90 72 ALA B C 1
ATOM 1973 O O . ALA B 1 72 ? -5.105 -13.805 2.984 1 90 72 ALA B O 1
ATOM 1974 N N . VAL B 1 73 ? -3.77 -13.5 4.723 1 90.12 73 VAL B N 1
ATOM 1975 C CA . VAL B 1 73 ? -3.514 -14.93 4.84 1 90.12 73 VAL B CA 1
ATOM 1976 C C . VAL B 1 73 ? -4.828 -15.68 5.051 1 90.12 73 VAL B C 1
ATOM 1978 O O . VAL B 1 73 ? -5.676 -15.242 5.832 1 90.12 73 VAL B O 1
ATOM 1981 N N . GLY B 1 74 ? -5.02 -16.719 4.289 1 93.5 74 GLY B N 1
ATOM 1982 C CA . GLY B 1 74 ? -6.246 -17.484 4.359 1 93.5 74 GLY B CA 1
ATOM 1983 C C . GLY B 1 74 ? -7.27 -17.094 3.314 1 93.5 74 GLY B C 1
ATOM 1984 O O . GLY B 1 74 ? -8.219 -17.828 3.051 1 93.5 74 GLY B O 1
ATOM 1985 N N . GLU B 1 75 ? -7.012 -15.969 2.742 1 95.38 75 GLU B N 1
ATOM 1986 C CA . GLU B 1 75 ? -7.945 -15.484 1.729 1 95.38 75 GLU B CA 1
ATOM 1987 C C . GLU B 1 75 ? -7.898 -16.359 0.477 1 95.38 75 GLU B C 1
ATOM 1989 O O . GLU B 1 75 ? -6.82 -16.75 0.03 1 95.38 75 GLU B O 1
ATOM 1994 N N . VAL B 1 76 ? -9.117 -16.672 -0.079 1 96.06 76 VAL B N 1
ATOM 1995 C CA . VAL B 1 76 ? -9.281 -17.422 -1.316 1 96.06 76 VAL B CA 1
ATOM 1996 C C . VAL B 1 76 ? -9.367 -16.469 -2.5 1 96.06 76 VAL B C 1
ATOM 1998 O O . VAL B 1 76 ? -10.031 -15.43 -2.418 1 96.06 76 VAL B O 1
ATOM 2001 N N . PHE B 1 77 ? -8.672 -16.766 -3.576 1 96.12 77 PHE B N 1
ATOM 2002 C CA . PHE B 1 77 ? -8.68 -15.875 -4.73 1 96.12 77 PHE B CA 1
ATOM 2003 C C . PHE B 1 77 ? -8.609 -16.672 -6.027 1 96.12 77 PHE B C 1
ATOM 2005 O O . PHE B 1 77 ? -8.203 -17.828 -6.027 1 96.12 77 PHE B O 1
ATOM 2012 N N . PRO B 1 78 ? -9.047 -16.125 -7.145 1 96.31 78 PRO B N 1
ATOM 2013 C CA . PRO B 1 78 ? -9.172 -16.844 -8.414 1 96.31 78 PRO B CA 1
ATOM 2014 C C . PRO B 1 78 ? -7.82 -17.125 -9.062 1 96.31 78 PRO B C 1
ATOM 2016 O O . PRO B 1 78 ? -6.805 -16.562 -8.656 1 96.31 78 PRO B O 1
ATOM 2019 N N . MET B 1 79 ? -7.91 -17.938 -10.086 1 97.56 79 MET B N 1
ATOM 2020 C CA . MET B 1 79 ? -6.676 -18.391 -10.727 1 97.56 79 MET B CA 1
ATOM 2021 C C . MET B 1 79 ? -6.441 -17.641 -12.039 1 97.56 79 MET B C 1
ATOM 2023 O O . MET B 1 79 ? -5.293 -17.453 -12.453 1 97.56 79 MET B O 1
ATOM 2027 N N . THR B 1 80 ? -7.418 -17.125 -12.664 1 96.56 80 THR B N 1
ATOM 2028 C CA . THR B 1 80 ? -7.289 -16.734 -14.062 1 96.56 80 THR B CA 1
ATOM 2029 C C . THR B 1 80 ? -6.793 -15.289 -14.172 1 96.56 80 THR B C 1
ATOM 2031 O O . THR B 1 80 ? -6.324 -14.867 -15.234 1 96.56 80 THR B O 1
ATOM 2034 N N . ASP B 1 81 ? -6.902 -14.531 -13.086 1 96.31 81 ASP B N 1
ATOM 2035 C CA . ASP B 1 81 ? -6.496 -13.141 -13.211 1 96.31 81 ASP B CA 1
ATOM 2036 C C . ASP B 1 81 ? -5.418 -12.789 -12.188 1 96.31 81 ASP B C 1
ATOM 2038 O O . ASP B 1 81 ? -5.164 -11.609 -11.922 1 96.31 81 ASP B O 1
ATOM 2042 N N . THR B 1 82 ? -4.785 -13.758 -11.609 1 98 82 THR B N 1
ATOM 2043 C CA . THR B 1 82 ? -3.709 -13.547 -10.641 1 98 82 THR B CA 1
ATOM 2044 C C . THR B 1 82 ? -2.418 -14.203 -11.125 1 98 82 THR B C 1
ATOM 2046 O O . THR B 1 82 ? -2.455 -15.219 -11.82 1 98 82 THR B O 1
ATOM 2049 N N . ALA B 1 83 ? -1.27 -13.609 -10.719 1 98.69 83 ALA B N 1
ATOM 2050 C CA . ALA B 1 83 ? 0.016 -14.195 -11.086 1 98.69 83 ALA B CA 1
ATOM 2051 C C . ALA B 1 83 ? 0.175 -15.586 -10.484 1 98.69 83 ALA B C 1
ATOM 2053 O O . ALA B 1 83 ? 0.567 -16.531 -11.172 1 98.69 83 ALA B O 1
ATOM 2054 N N . ASN B 1 84 ? -0.143 -15.742 -9.203 1 98.5 84 ASN B N 1
ATOM 2055 C CA . ASN B 1 84 ? -0.087 -17.047 -8.547 1 98.5 84 ASN B CA 1
ATOM 2056 C C . ASN B 1 84 ? -0.961 -18.078 -9.258 1 98.5 84 ASN B C 1
ATOM 2058 O O . ASN B 1 84 ? -0.516 -19.188 -9.531 1 98.5 84 ASN B O 1
ATOM 2062 N N . GLY B 1 85 ? -2.178 -17.672 -9.508 1 98.56 85 GLY B N 1
ATOM 2063 C CA . GLY B 1 85 ? -3.133 -18.562 -10.141 1 98.56 85 GLY B CA 1
ATOM 2064 C C . GLY B 1 85 ? -2.711 -19 -11.5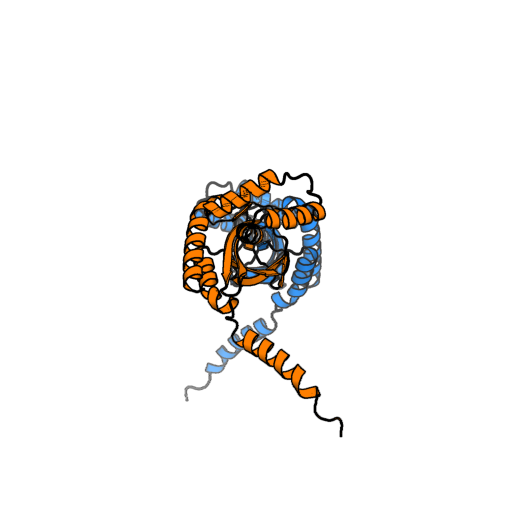31 1 98.56 85 GLY B C 1
ATOM 2065 O O . GLY B 1 85 ? -2.73 -20.188 -11.852 1 98.56 85 GLY B O 1
ATOM 2066 N N . LYS B 1 86 ? -2.363 -18.016 -12.352 1 98.62 86 LYS B N 1
ATOM 2067 C CA . LYS B 1 86 ? -1.926 -18.328 -13.711 1 98.62 86 LYS B CA 1
ATOM 2068 C C . LYS B 1 86 ? -0.681 -19.219 -13.695 1 98.62 86 LYS B C 1
ATOM 2070 O O . LYS B 1 86 ? -0.548 -20.125 -14.516 1 98.62 86 LYS B O 1
ATOM 2075 N N . ALA B 1 87 ? 0.245 -18.969 -12.781 1 98.88 87 ALA B N 1
ATOM 2076 C CA . ALA B 1 87 ? 1.42 -19.828 -12.633 1 98.88 87 ALA B CA 1
ATOM 2077 C C . ALA B 1 87 ? 1.017 -21.266 -12.305 1 98.88 87 ALA B C 1
ATOM 2079 O O . ALA B 1 87 ? 1.523 -22.219 -12.906 1 98.88 87 ALA B O 1
ATOM 2080 N N . ALA B 1 88 ? 0.095 -21.422 -11.391 1 98.81 88 ALA B N 1
ATOM 2081 C CA . ALA B 1 88 ? -0.378 -22.75 -11 1 98.81 88 ALA B CA 1
ATOM 2082 C C . ALA B 1 88 ? -1.024 -23.469 -12.18 1 98.81 88 ALA B C 1
ATOM 2084 O O . ALA B 1 88 ? -0.765 -24.656 -12.414 1 98.81 88 ALA B O 1
ATOM 2085 N N . LEU B 1 89 ? -1.811 -22.719 -12.906 1 98.62 89 LEU B N 1
ATOM 2086 C CA . LEU B 1 89 ? -2.504 -23.297 -14.055 1 98.62 89 LEU B CA 1
ATOM 2087 C C . LEU B 1 89 ? -1.509 -23.828 -15.078 1 98.62 89 LEU B C 1
ATOM 2089 O O . LEU B 1 89 ? -1.787 -24.812 -15.766 1 98.62 89 LEU B O 1
ATOM 2093 N N . SER B 1 90 ? -0.371 -23.203 -15.164 1 98.75 90 SER B N 1
ATOM 2094 C CA . SER B 1 90 ? 0.622 -23.594 -16.172 1 98.75 90 SER B CA 1
ATOM 2095 C C . SER B 1 90 ? 1.169 -24.984 -15.891 1 98.75 90 SER B C 1
ATOM 2097 O O . SER B 1 90 ? 1.804 -25.594 -16.766 1 98.75 90 SER B O 1
ATOM 2099 N N . LEU B 1 91 ? 0.925 -25.531 -14.727 1 98.38 91 LEU B N 1
ATOM 2100 C CA . LEU B 1 91 ? 1.426 -26.844 -14.367 1 98.38 91 LEU B CA 1
ATOM 2101 C C . LEU B 1 91 ? 0.451 -27.938 -14.805 1 98.38 91 LEU B C 1
ATOM 2103 O O . LEU B 1 91 ? 0.762 -29.125 -14.711 1 98.38 91 LEU B O 1
ATOM 2107 N N . PHE B 1 92 ? -0.681 -27.562 -15.344 1 97.94 92 PHE B N 1
ATOM 2108 C CA . PHE B 1 92 ? -1.718 -28.531 -15.703 1 97.94 92 PHE B CA 1
ATOM 2109 C C . PHE B 1 92 ? -1.788 -28.703 -17.219 1 97.94 92 PHE B C 1
ATOM 2111 O O . PHE B 1 92 ? -1.322 -27.844 -17.969 1 97.94 92 PHE B O 1
ATOM 2118 N N . GLU B 1 93 ? -2.414 -29.812 -17.562 1 97.81 93 GLU B N 1
ATOM 2119 C CA . GLU B 1 93 ? -2.717 -30.031 -18.984 1 97.81 93 GLU B CA 1
ATOM 2120 C C . GLU B 1 93 ? -3.814 -29.078 -19.453 1 97.81 93 GLU B C 1
ATOM 2122 O O . GLU B 1 93 ? -4.637 -28.625 -18.656 1 97.81 93 GLU B O 1
ATOM 2127 N N . ASP B 1 94 ? -3.861 -28.875 -20.75 1 97.88 94 ASP B N 1
ATOM 2128 C CA . ASP B 1 94 ? -4.742 -27.875 -21.344 1 97.88 94 ASP B CA 1
ATOM 2129 C C . ASP B 1 94 ? -6.203 -28.156 -21.016 1 97.88 94 ASP B C 1
ATOM 2131 O O . ASP B 1 94 ? -6.988 -27.234 -20.781 1 97.88 94 ASP B O 1
ATOM 2135 N N . ASP B 1 95 ? -6.562 -29.359 -20.969 1 97 95 ASP B N 1
ATOM 2136 C CA . ASP B 1 95 ? -7.953 -29.719 -20.688 1 97 95 ASP B CA 1
ATOM 2137 C C . ASP B 1 95 ? -8.375 -29.234 -19.312 1 97 95 ASP B C 1
ATOM 2139 O O . ASP B 1 95 ? -9.477 -28.688 -19.141 1 97 95 ASP B O 1
ATOM 2143 N N . ARG B 1 96 ? -7.496 -29.469 -18.344 1 96.69 96 ARG B N 1
ATOM 2144 C CA . ARG B 1 96 ? -7.789 -29.016 -17 1 96.69 96 ARG B CA 1
ATOM 2145 C C . ARG B 1 96 ? -7.781 -27.5 -16.906 1 96.69 96 ARG B C 1
ATOM 2147 O O . ARG B 1 96 ? -8.609 -26.906 -16.219 1 96.69 96 ARG B O 1
ATOM 2154 N N . VAL B 1 97 ? -6.859 -26.875 -17.625 1 97.88 97 VAL B N 1
ATOM 2155 C CA . VAL B 1 97 ? -6.789 -25.422 -17.672 1 97.88 97 VAL B CA 1
ATOM 2156 C C . VAL B 1 97 ? -8.102 -24.859 -18.219 1 97.88 97 VAL B C 1
ATOM 2158 O O . VAL B 1 97 ? -8.695 -23.953 -17.609 1 97.88 97 VAL B O 1
ATOM 2161 N N . VAL B 1 98 ? -8.562 -25.406 -19.266 1 96.25 98 VAL B N 1
ATOM 2162 C CA . VAL B 1 98 ? -9.781 -24.938 -19.922 1 96.25 98 VAL B CA 1
ATOM 2163 C C . VAL B 1 98 ? -10.977 -25.125 -18.984 1 96.25 98 VAL B C 1
ATOM 2165 O O . VAL B 1 98 ? -11.828 -24.234 -18.875 1 96.25 98 VAL B O 1
ATOM 2168 N N . ALA B 1 99 ? -11.047 -26.219 -18.281 1 95.81 99 ALA B N 1
ATOM 2169 C CA . ALA B 1 99 ? -12.164 -26.5 -17.375 1 95.81 99 ALA B CA 1
ATOM 2170 C C . ALA B 1 99 ? -12.227 -25.469 -16.25 1 95.81 99 ALA B C 1
ATOM 2172 O O . ALA B 1 99 ? -13.297 -24.906 -15.977 1 95.81 99 ALA B O 1
ATOM 2173 N N . ILE B 1 100 ? -11.109 -25.203 -15.664 1 96 100 ILE B N 1
ATOM 2174 C CA . ILE B 1 100 ? -11.055 -24.266 -14.547 1 96 100 ILE B CA 1
ATOM 2175 C C . ILE B 1 100 ? -11.32 -22.859 -15.047 1 96 100 ILE B C 1
ATOM 2177 O O . ILE B 1 100 ? -12.141 -22.125 -14.484 1 96 100 ILE B O 1
ATOM 2181 N N . ALA B 1 101 ? -10.641 -22.453 -16.094 1 95.81 101 ALA B N 1
ATOM 2182 C CA . ALA B 1 101 ? -10.742 -21.094 -16.625 1 95.81 101 ALA B CA 1
ATOM 2183 C C . ALA B 1 101 ? -12.156 -20.781 -17.109 1 95.81 101 ALA B C 1
ATOM 2185 O O . ALA B 1 101 ? -12.688 -19.703 -16.859 1 95.81 1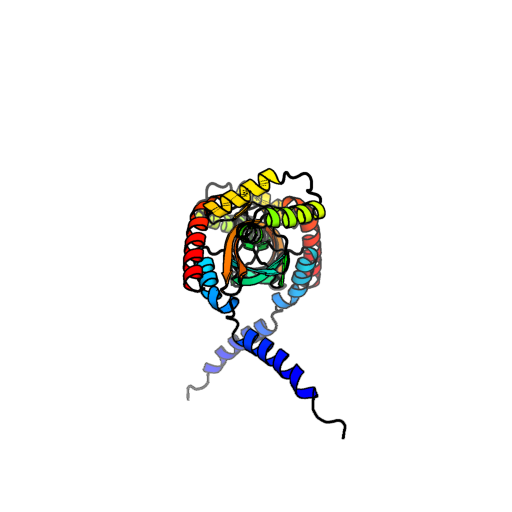01 ALA B O 1
ATOM 2186 N N . SER B 1 102 ? -12.742 -21.734 -17.812 1 94.5 102 SER B N 1
ATOM 2187 C CA . SER B 1 102 ? -14.086 -21.531 -18.328 1 94.5 102 SER B CA 1
ATOM 2188 C C . SER B 1 102 ? -15.078 -21.266 -17.203 1 94.5 102 SER B C 1
ATOM 2190 O O . SER B 1 102 ? -15.906 -20.359 -17.281 1 94.5 102 SER B O 1
ATOM 2192 N N . ARG B 1 103 ? -14.961 -22.031 -16.203 1 93.75 103 ARG B N 1
ATOM 2193 C CA . ARG B 1 103 ? -15.859 -21.875 -15.062 1 93.75 103 ARG B CA 1
ATOM 2194 C C . ARG B 1 103 ? -15.641 -20.547 -14.367 1 93.75 103 ARG B C 1
ATOM 2196 O O . ARG B 1 103 ? -16.609 -19.828 -14.055 1 93.75 103 ARG B O 1
ATOM 2203 N N . GLU B 1 104 ? -14.398 -20.203 -14.156 1 94.19 104 GLU B N 1
ATOM 2204 C CA . GLU B 1 104 ? -14.086 -18.969 -13.453 1 94.19 104 GLU B CA 1
ATOM 2205 C C . GLU B 1 104 ? -14.492 -17.75 -14.266 1 94.19 104 GLU B C 1
ATOM 2207 O O . GLU B 1 104 ? -15.039 -16.781 -13.727 1 94.19 104 GLU B O 1
ATOM 2212 N N . LEU B 1 105 ? -14.203 -17.766 -15.484 1 90.56 105 LEU B N 1
ATOM 2213 C CA . LEU B 1 105 ? -14.547 -16.641 -16.344 1 90.56 105 LEU B CA 1
ATOM 2214 C C . LEU B 1 105 ? -16.062 -16.484 -16.453 1 90.56 105 LEU B C 1
ATOM 2216 O O . LEU B 1 105 ? -16.578 -15.367 -16.453 1 90.56 105 LEU B O 1
ATOM 2220 N N . LYS B 1 106 ? -16.75 -17.562 -16.531 1 90.19 106 LYS B N 1
ATOM 2221 C CA . LYS B 1 106 ? -18.203 -17.516 -16.531 1 90.19 106 LYS B CA 1
ATOM 2222 C C . LYS B 1 106 ? -18.75 -16.891 -15.258 1 90.19 106 LYS B C 1
ATOM 2224 O O . LYS B 1 106 ? -19.609 -16.016 -15.305 1 90.19 106 LYS B O 1
ATOM 2229 N N . ASN B 1 107 ? -18.188 -17.328 -14.188 1 90.94 107 ASN B N 1
ATOM 2230 C CA . ASN B 1 107 ? -18.625 -16.828 -12.891 1 90.94 107 ASN B CA 1
ATOM 2231 C C . ASN B 1 107 ? -18.328 -15.336 -12.742 1 90.94 107 ASN B C 1
ATOM 2233 O O . ASN B 1 107 ? -19.047 -14.625 -12.039 1 90.94 107 ASN B O 1
ATOM 2237 N N . ALA B 1 108 ? -17.234 -14.875 -13.438 1 89.31 108 ALA B N 1
ATOM 2238 C CA . ALA B 1 108 ? -16.812 -13.477 -13.367 1 89.31 108 ALA B CA 1
ATOM 2239 C C . ALA B 1 108 ? -17.547 -12.633 -14.406 1 89.31 108 ALA B C 1
ATOM 2241 O O . ALA B 1 108 ? -17.266 -11.445 -14.562 1 89.31 108 ALA B O 1
ATOM 2242 N N . GLY B 1 109 ? -18.359 -13.211 -15.109 1 87.62 109 GLY B N 1
ATOM 2243 C CA . GLY B 1 109 ? -19.078 -12.5 -16.156 1 87.62 109 GLY B CA 1
ATOM 2244 C C . GLY B 1 109 ? -18.219 -12.164 -17.344 1 87.62 109 GLY B C 1
ATOM 2245 O O . GLY B 1 109 ? -18.469 -11.172 -18.047 1 87.62 109 GLY B O 1
ATOM 2246 N N . GLN B 1 110 ? -17.141 -12.828 -17.5 1 86 110 GLN B N 1
ATOM 2247 C CA . GLN B 1 110 ? -16.188 -12.594 -18.578 1 86 110 GLN B CA 1
ATOM 2248 C C . GLN B 1 110 ? -16.172 -13.758 -19.578 1 86 110 GLN B C 1
ATOM 2250 O O . GLN B 1 110 ? -15.109 -14.164 -20.047 1 86 110 GLN B O 1
ATOM 2255 N N . SER B 1 111 ? -17.266 -14.273 -19.797 1 78.12 111 SER B N 1
ATOM 2256 C CA . SER B 1 111 ? -17.359 -15.453 -20.656 1 78.12 111 SER B CA 1
ATOM 2257 C C . SER B 1 111 ? -16.938 -15.133 -22.094 1 78.12 111 SER B C 1
ATOM 2259 O O . SER B 1 111 ? -16.609 -16.031 -22.859 1 78.12 111 SER B O 1
ATOM 2261 N N . GLN B 1 112 ? -16.906 -13.875 -22.328 1 77.31 112 GLN B N 1
ATOM 2262 C CA . GLN B 1 112 ? -16.609 -13.484 -23.703 1 77.31 112 GLN B CA 1
ATOM 2263 C C . GLN B 1 112 ? -15.102 -13.445 -23.953 1 77.31 112 GLN B C 1
ATOM 2265 O O . GLN B 1 112 ? -14.656 -13.336 -25.094 1 77.31 112 GLN B O 1
ATOM 2270 N N . ARG B 1 113 ? -14.422 -13.562 -22.953 1 81.62 113 ARG B N 1
ATOM 2271 C CA . ARG B 1 113 ? -12.977 -13.617 -23.141 1 81.62 113 ARG B CA 1
ATOM 2272 C C . ARG B 1 113 ? -12.57 -14.914 -23.844 1 81.62 113 ARG B C 1
ATOM 2274 O O . ARG B 1 113 ? -12.938 -16 -23.406 1 81.62 113 ARG B O 1
ATOM 2281 N N . PRO B 1 114 ? -11.867 -14.758 -24.938 1 86.56 114 PRO B N 1
ATOM 2282 C CA . PRO B 1 114 ? -11.477 -15.969 -25.656 1 86.56 114 PRO B CA 1
ATOM 2283 C C . PRO B 1 114 ? -10.516 -16.844 -24.859 1 86.56 114 PRO B C 1
ATOM 2285 O O . PRO B 1 114 ? -9.461 -16.375 -24.438 1 86.56 114 PRO B O 1
ATOM 2288 N N . LEU B 1 115 ? -10.898 -18.031 -24.75 1 92.19 115 LEU B N 1
ATOM 2289 C CA . LEU B 1 115 ? -10.07 -18.984 -24.031 1 92.19 115 LEU B CA 1
ATOM 2290 C C . LEU B 1 115 ? -8.766 -19.25 -24.781 1 92.19 115 LEU B C 1
ATOM 2292 O O . LEU B 1 115 ? -7.742 -19.547 -24.156 1 92.19 115 LEU B O 1
ATOM 2296 N N . SER B 1 116 ? -8.82 -19.062 -26.094 1 93 116 SER B N 1
ATOM 2297 C CA . SER B 1 116 ? -7.617 -19.281 -26.891 1 93 116 SER B CA 1
ATOM 2298 C C . SER B 1 116 ? -6.504 -18.328 -26.484 1 93 116 SER B C 1
ATOM 2300 O O . SER B 1 116 ? -5.336 -18.719 -26.406 1 93 116 SER B O 1
ATOM 2302 N N . ASP B 1 117 ? -6.816 -17.141 -26.266 1 92.56 117 ASP B N 1
ATOM 2303 C CA . ASP B 1 117 ? -5.836 -16.156 -25.828 1 92.56 117 ASP B CA 1
ATOM 2304 C C . ASP B 1 117 ? -5.273 -16.516 -24.453 1 92.56 117 ASP B C 1
ATOM 2306 O O . ASP B 1 117 ? -4.078 -16.344 -24.203 1 92.56 117 ASP B O 1
ATOM 2310 N N . PHE B 1 118 ? -6.16 -17.062 -23.688 1 95.12 118 PHE B N 1
ATOM 2311 C CA . PHE B 1 118 ? -5.734 -17.438 -22.359 1 95.12 118 PHE B CA 1
ATOM 2312 C C . PHE B 1 118 ? -4.781 -18.641 -22.406 1 95.12 118 PHE B C 1
ATOM 2314 O O . PHE B 1 118 ? -3.779 -18.672 -21.688 1 95.12 118 PHE B O 1
ATOM 2321 N N . LEU B 1 119 ? -5.066 -19.547 -23.203 1 96.88 119 LEU B N 1
ATOM 2322 C CA . LEU B 1 119 ? -4.195 -20.719 -23.359 1 96.88 119 LEU B CA 1
ATOM 2323 C C . LEU B 1 119 ? -2.828 -20.297 -23.891 1 96.88 119 LEU B C 1
ATOM 2325 O O . LEU B 1 119 ? -1.807 -20.875 -23.516 1 96.88 119 LEU B O 1
ATOM 2329 N N . LYS B 1 120 ? -2.84 -19.344 -24.781 1 97.12 120 LYS B N 1
ATOM 2330 C CA . LYS B 1 120 ? -1.565 -18.812 -25.281 1 97.12 120 LYS B CA 1
ATOM 2331 C C . LYS B 1 120 ? -0.749 -18.203 -24.141 1 97.12 120 LYS B C 1
ATOM 2333 O O . LYS B 1 120 ? 0.469 -18.391 -24.078 1 97.12 120 LYS B O 1
ATOM 2338 N N . GLU B 1 121 ? -1.383 -17.5 -23.281 1 97.31 121 GLU B N 1
ATOM 2339 C CA . GLU B 1 121 ? -0.718 -16.938 -22.125 1 97.31 121 GLU B CA 1
ATOM 2340 C C . GLU B 1 121 ? -0.137 -18.031 -21.234 1 97.31 121 GLU B C 1
ATOM 2342 O O . GLU B 1 121 ? 0.99 -17.922 -20.75 1 97.31 121 GLU B O 1
ATOM 2347 N N . ILE B 1 122 ? -0.893 -19.094 -21.047 1 98.5 122 ILE B N 1
ATOM 2348 C CA . ILE B 1 122 ? -0.438 -20.219 -20.234 1 98.5 122 ILE B CA 1
ATOM 2349 C C . ILE B 1 122 ? 0.791 -20.859 -20.875 1 98.5 122 ILE B C 1
ATOM 2351 O O . ILE B 1 122 ? 1.749 -21.203 -20.188 1 98.5 122 ILE B O 1
ATOM 2355 N N . GLU B 1 123 ? 0.784 -20.984 -22.172 1 98.44 123 GLU B N 1
ATOM 2356 C CA . GLU B 1 123 ? 1.938 -21.531 -22.875 1 98.44 123 GLU B CA 1
ATOM 2357 C C . GLU B 1 123 ? 3.17 -20.641 -22.688 1 98.44 123 GLU B C 1
ATOM 2359 O O . GLU B 1 123 ? 4.273 -21.156 -22.484 1 98.44 123 GLU B O 1
ATOM 2364 N N . ASP B 1 124 ? 2.98 -19.375 -22.781 1 98.44 124 ASP B N 1
ATOM 2365 C CA . ASP B 1 124 ? 4.074 -18.438 -22.547 1 98.44 124 ASP B CA 1
ATOM 2366 C C . ASP B 1 124 ? 4.66 -18.625 -21.141 1 98.44 124 ASP B C 1
ATOM 2368 O O . ASP B 1 124 ? 5.879 -18.578 -20.969 1 98.44 124 ASP B O 1
ATOM 2372 N N . ILE B 1 125 ? 3.82 -18.844 -20.156 1 98.75 125 ILE B N 1
ATOM 2373 C CA . ILE B 1 125 ? 4.262 -19.047 -18.781 1 98.75 125 ILE B CA 1
ATOM 2374 C C . ILE B 1 125 ? 5.078 -20.344 -18.703 1 98.75 125 ILE B C 1
ATOM 2376 O O . ILE B 1 125 ? 6.102 -20.391 -18.016 1 98.75 125 ILE B O 1
ATOM 2380 N N . ARG B 1 126 ? 4.637 -21.375 -19.391 1 98.56 126 ARG B N 1
ATOM 2381 C CA . ARG B 1 126 ? 5.379 -22.625 -19.406 1 98.56 126 ARG B CA 1
ATOM 2382 C C . ARG B 1 126 ? 6.781 -22.422 -19.969 1 98.56 126 ARG B C 1
ATOM 2384 O O . ARG B 1 126 ? 7.738 -23.047 -19.5 1 98.56 126 ARG B O 1
ATOM 2391 N N . GLU B 1 127 ? 6.859 -21.594 -20.938 1 98.25 127 GLU B N 1
ATOM 2392 C CA . GLU B 1 127 ? 8.133 -21.359 -21.609 1 98.25 127 GLU B CA 1
ATOM 2393 C C . GLU B 1 127 ? 9.047 -20.469 -20.781 1 98.25 127 GLU B C 1
ATOM 2395 O O . GLU B 1 127 ? 10.242 -20.75 -20.641 1 98.25 127 GLU B O 1
ATOM 2400 N N . THR B 1 128 ? 8.539 -19.406 -20.219 1 97.94 128 THR B N 1
ATOM 2401 C CA . THR B 1 128 ? 9.359 -18.391 -19.562 1 97.94 128 THR B CA 1
ATOM 2402 C C . THR B 1 128 ? 9.539 -18.719 -18.078 1 97.94 128 THR B C 1
ATOM 2404 O O . THR B 1 128 ? 10.469 -18.219 -17.438 1 97.94 128 THR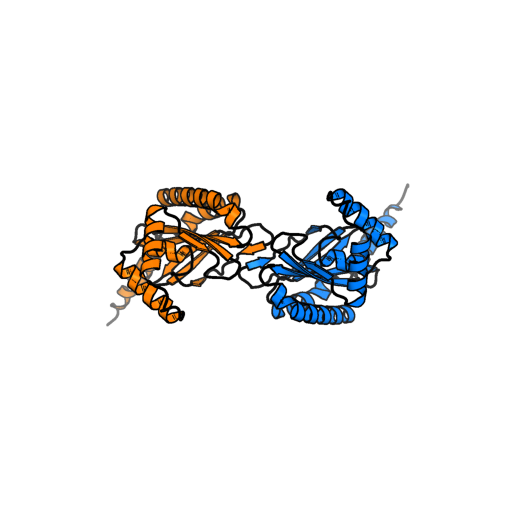 B O 1
ATOM 2407 N N . GLY B 1 129 ? 8.516 -19.391 -17.484 1 98.06 129 GLY B N 1
ATOM 2408 C CA . GLY B 1 129 ? 8.547 -19.734 -16.062 1 98.06 129 GLY B CA 1
ATOM 2409 C C . GLY B 1 129 ? 7.938 -18.672 -15.18 1 98.06 129 GLY B C 1
ATOM 2410 O O . GLY B 1 129 ? 7.934 -18.797 -13.953 1 98.06 129 GLY B O 1
ATOM 2411 N N . ILE B 1 130 ? 7.477 -17.578 -15.836 1 98.81 130 ILE B N 1
ATOM 2412 C CA . ILE B 1 130 ? 6.973 -16.453 -15.047 1 98.81 130 ILE B CA 1
ATOM 2413 C C . ILE B 1 130 ? 5.562 -16.094 -15.5 1 98.81 130 ILE B C 1
ATOM 2415 O O . ILE B 1 130 ? 5.301 -15.969 -16.703 1 98.81 130 ILE B O 1
ATOM 2419 N N . ALA B 1 131 ? 4.652 -15.969 -14.547 1 98.88 131 ALA B N 1
ATOM 2420 C CA . ALA B 1 131 ? 3.297 -15.484 -14.789 1 98.88 131 ALA B CA 1
ATOM 2421 C C . ALA B 1 131 ? 3.17 -14.008 -14.406 1 98.88 131 ALA B C 1
ATOM 2423 O O . ALA B 1 131 ? 3.854 -13.539 -13.492 1 98.88 131 ALA B O 1
ATOM 2424 N N . TRP B 1 132 ? 2.25 -13.352 -15.062 1 98.62 132 TRP B N 1
ATOM 2425 C CA . TRP B 1 132 ? 2.057 -11.922 -14.836 1 98.62 132 TRP B CA 1
ATOM 2426 C C . TRP B 1 132 ? 0.593 -11.609 -14.539 1 98.62 132 TRP B C 1
ATOM 2428 O O . TRP B 1 132 ? -0.306 -12.203 -15.141 1 98.62 132 TRP B O 1
ATOM 2438 N N . ASP B 1 133 ? 0.311 -10.797 -13.641 1 98.19 133 ASP B N 1
ATOM 2439 C CA . ASP B 1 133 ? -0.91 -10.023 -13.445 1 98.19 133 ASP B CA 1
ATOM 2440 C C . ASP B 1 133 ? -0.672 -8.539 -13.711 1 98.19 133 ASP B C 1
ATOM 2442 O O . ASP B 1 133 ? -0 -7.859 -12.938 1 98.19 133 ASP B O 1
ATOM 2446 N N . LEU B 1 134 ? -1.167 -8.07 -14.766 1 97.5 134 LEU B N 1
ATOM 2447 C CA . LEU B 1 134 ? -0.944 -6.684 -15.148 1 97.5 134 LEU B CA 1
ATOM 2448 C C . LEU B 1 134 ? -2.166 -5.828 -14.836 1 97.5 134 LEU B C 1
ATOM 2450 O O . LEU B 1 134 ? -2.879 -5.395 -15.742 1 97.5 134 LEU B O 1
ATOM 2454 N N . ASP B 1 135 ? -2.287 -5.582 -13.531 1 97.5 135 ASP B N 1
ATOM 2455 C CA . ASP B 1 135 ? -3.377 -4.758 -13.016 1 97.5 135 ASP B CA 1
ATOM 2456 C C . ASP B 1 135 ? -4.734 -5.375 -13.352 1 97.5 135 ASP B C 1
ATOM 2458 O O . ASP B 1 135 ? -5.656 -4.672 -13.766 1 97.5 135 ASP B O 1
ATOM 2462 N N . GLU B 1 136 ? -4.836 -6.672 -13.242 1 95.62 136 GLU B N 1
ATOM 2463 C CA . GLU B 1 136 ? -6.031 -7.418 -13.625 1 95.62 136 GLU B CA 1
ATOM 2464 C C . GLU B 1 136 ? -6.895 -7.738 -12.406 1 95.62 136 GLU B C 1
ATOM 2466 O O . GLU B 1 136 ? -8.102 -7.492 -12.414 1 95.62 136 GLU B O 1
ATOM 2471 N N . HIS B 1 137 ? -6.301 -8.227 -11.336 1 95.62 137 HIS B N 1
ATOM 2472 C CA . HIS B 1 137 ? -7.031 -8.75 -10.188 1 95.62 137 HIS B CA 1
ATOM 2473 C C . HI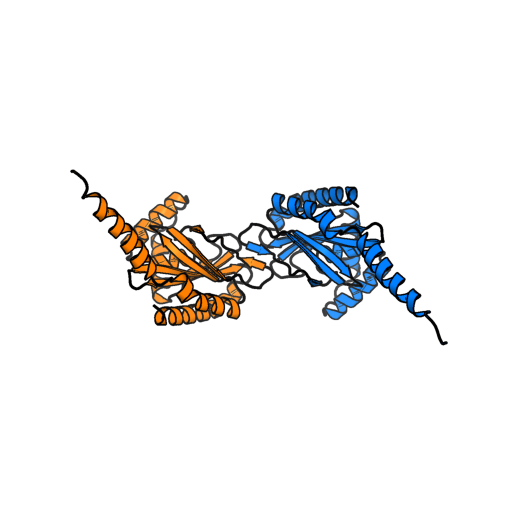S B 1 137 ? -7.488 -7.625 -9.266 1 95.62 137 HIS B C 1
ATOM 2475 O O . HIS B 1 137 ? -8.656 -7.574 -8.883 1 95.62 137 HIS B O 1
ATOM 2481 N N . THR B 1 138 ? -6.566 -6.805 -8.875 1 96.25 138 THR B N 1
ATOM 2482 C CA . THR B 1 138 ? -6.828 -5.637 -8.039 1 96.25 138 THR B CA 1
ATOM 2483 C C . THR B 1 138 ? -6.301 -4.367 -8.703 1 96.25 138 THR B C 1
ATOM 2485 O O . THR B 1 138 ? -5.109 -4.266 -9 1 96.25 138 THR B O 1
ATOM 2488 N N . GLN B 1 139 ? -7.211 -3.434 -8.938 1 95.06 139 GLN B N 1
ATOM 2489 C CA . GLN B 1 139 ? -6.777 -2.191 -9.57 1 95.06 139 GLN B CA 1
ATOM 2490 C C . GLN B 1 139 ? -5.656 -1.531 -8.773 1 95.06 139 GLN B C 1
ATOM 2492 O O . GLN B 1 139 ? -5.75 -1.391 -7.551 1 95.06 139 GLN B O 1
ATOM 2497 N N . GLY B 1 140 ? -4.602 -1.188 -9.469 1 97.12 140 GLY B N 1
ATOM 2498 C CA . GLY B 1 140 ? -3.467 -0.525 -8.852 1 97.12 140 GLY B CA 1
ATOM 2499 C C . GLY B 1 140 ? -2.367 -1.485 -8.438 1 97.12 140 GLY B C 1
ATOM 2500 O O . GLY B 1 140 ? -1.311 -1.062 -7.965 1 97.12 140 GLY B O 1
ATOM 2501 N N . ILE B 1 141 ? -2.693 -2.758 -8.648 1 98.25 141 ILE B N 1
ATOM 2502 C CA . ILE B 1 141 ? -1.701 -3.76 -8.273 1 98.25 141 ILE B CA 1
ATOM 2503 C C . ILE B 1 141 ? -1.374 -4.633 -9.484 1 98.25 141 ILE B C 1
ATOM 2505 O O . ILE B 1 141 ? -2.277 -5.141 -10.156 1 98.25 141 ILE B O 1
ATOM 2509 N N . SER B 1 142 ? -0.142 -4.742 -9.797 1 98.62 142 SER B N 1
ATOM 2510 C CA . SER B 1 142 ? 0.395 -5.75 -10.703 1 98.62 142 SER B CA 1
ATOM 2511 C C . SER B 1 142 ? 1.253 -6.766 -9.961 1 98.62 142 SER B C 1
ATOM 2513 O O . SER B 1 142 ? 1.573 -6.574 -8.789 1 98.62 142 SER B O 1
ATOM 2515 N N . ALA B 1 143 ? 1.546 -7.883 -10.656 1 98.81 143 ALA B N 1
ATOM 2516 C CA . ALA B 1 143 ? 2.305 -8.914 -9.953 1 98.81 143 ALA B CA 1
ATOM 2517 C C . ALA B 1 143 ? 3.004 -9.852 -10.93 1 98.81 143 ALA B C 1
ATOM 2519 O O . ALA B 1 143 ? 2.654 -9.891 -12.117 1 98.81 143 ALA B O 1
ATOM 2520 N N . ALA B 1 144 ? 3.996 -10.531 -10.445 1 98.88 144 ALA B N 1
ATOM 2521 C CA . ALA B 1 144 ? 4.668 -11.633 -11.125 1 98.88 144 ALA B CA 1
ATOM 2522 C C . ALA B 1 144 ? 4.879 -12.812 -10.18 1 98.88 144 ALA B C 1
ATOM 2524 O O . ALA B 1 144 ? 4.996 -12.633 -8.969 1 98.88 144 ALA B O 1
ATOM 2525 N N . GLY B 1 145 ? 4.879 -13.977 -10.727 1 98.88 145 GLY B N 1
ATOM 2526 C CA . GLY B 1 145 ? 5.047 -15.125 -9.852 1 98.88 145 GLY B CA 1
ATOM 2527 C C . GLY B 1 145 ? 5.379 -16.406 -10.602 1 98.88 145 GLY B C 1
ATOM 2528 O O . GLY B 1 145 ? 5.445 -16.406 -11.828 1 98.88 145 GLY B O 1
ATOM 2529 N N . PHE B 1 146 ? 5.645 -17.438 -9.867 1 98.94 146 PHE B N 1
ATOM 2530 C CA . PHE B 1 146 ? 5.879 -18.781 -10.375 1 98.94 146 PHE B CA 1
ATOM 2531 C C . PHE B 1 146 ? 5.238 -19.828 -9.469 1 98.94 146 PHE B C 1
ATOM 2533 O O . PHE B 1 146 ? 4.863 -19.516 -8.336 1 98.94 146 PHE B O 1
ATOM 2540 N N . ALA B 1 147 ? 5.082 -21.047 -10.055 1 98.88 147 ALA B N 1
ATOM 2541 C CA . ALA B 1 147 ? 4.484 -22.125 -9.281 1 98.88 147 ALA B CA 1
ATOM 2542 C C . ALA B 1 147 ? 5.434 -23.312 -9.188 1 98.88 147 ALA B C 1
ATOM 2544 O O . ALA B 1 147 ? 6.418 -23.391 -9.93 1 98.88 147 ALA B O 1
ATOM 2545 N N . PHE B 1 148 ? 5.188 -24.141 -8.219 1 98.44 148 PHE B N 1
ATOM 2546 C CA . PHE B 1 148 ? 5.938 -25.375 -8.016 1 98.44 148 PHE B CA 1
ATOM 2547 C C . PHE B 1 148 ? 5.078 -26.422 -7.324 1 98.44 148 PHE B C 1
ATOM 2549 O O . PHE B 1 148 ? 4.016 -26.109 -6.785 1 98.44 148 PHE B O 1
ATOM 2556 N N . GLN B 1 149 ? 5.492 -27.641 -7.449 1 96.81 149 GLN B N 1
ATOM 2557 C CA . GLN B 1 149 ? 4.816 -28.766 -6.797 1 96.81 149 GLN B CA 1
ATOM 2558 C C . GLN B 1 149 ? 5.695 -29.375 -5.715 1 96.81 149 GLN B C 1
ATOM 2560 O O . GLN B 1 149 ? 6.906 -29.516 -5.891 1 96.81 149 GLN B O 1
ATOM 2565 N N . ASP B 1 150 ? 5.023 -29.719 -4.66 1 93.56 150 ASP B N 1
ATOM 2566 C CA . ASP B 1 150 ? 5.785 -30.469 -3.674 1 93.56 150 ASP B CA 1
ATOM 2567 C C . ASP B 1 150 ? 5.855 -31.953 -4.051 1 93.56 150 ASP B C 1
ATOM 2569 O O . ASP B 1 150 ? 5.301 -32.375 -5.07 1 93.56 150 ASP B O 1
ATOM 2573 N N . PRO B 1 151 ? 6.582 -32.812 -3.232 1 89.88 151 PRO B N 1
ATOM 2574 C CA . PRO B 1 151 ? 6.805 -34.188 -3.623 1 89.88 151 PRO B CA 1
ATOM 2575 C C . PRO B 1 151 ? 5.508 -35 -3.699 1 89.88 151 PRO B C 1
ATOM 2577 O O . PRO B 1 151 ? 5.445 -36 -4.406 1 89.88 151 PRO B O 1
ATOM 2580 N N . VAL B 1 152 ? 4.496 -34.562 -2.982 1 91.19 152 VAL B N 1
ATOM 2581 C CA . VAL B 1 152 ? 3.262 -35.344 -2.979 1 91.19 152 VAL B CA 1
ATOM 2582 C C . VAL B 1 152 ? 2.291 -34.781 -4.016 1 91.19 152 VAL B C 1
ATOM 2584 O O . VAL B 1 152 ? 1.146 -35.219 -4.105 1 91.19 152 VAL B O 1
ATOM 2587 N N . GLY B 1 153 ? 2.652 -33.75 -4.75 1 93.44 153 GLY B N 1
ATOM 2588 C CA . GLY B 1 153 ? 1.89 -33.281 -5.895 1 93.44 153 GLY B CA 1
ATOM 2589 C C . GLY B 1 153 ? 1.073 -32.031 -5.605 1 93.44 153 GLY B C 1
ATOM 2590 O O . GLY B 1 153 ? 0.351 -31.547 -6.473 1 93.44 153 GLY B O 1
ATOM 2591 N N . LEU B 1 154 ? 1.163 -31.531 -4.375 1 95.44 154 LEU B N 1
ATOM 2592 C CA . LEU B 1 154 ? 0.442 -30.297 -4.051 1 95.44 154 LEU B CA 1
ATOM 2593 C C . LEU B 1 154 ? 1.076 -29.094 -4.738 1 95.44 154 LEU B C 1
ATOM 2595 O O . LEU B 1 154 ? 2.303 -28.969 -4.77 1 95.44 154 LEU B O 1
ATOM 2599 N N . VAL B 1 155 ? 0.207 -28.203 -5.348 1 97.81 155 VAL B N 1
ATOM 2600 C CA . VAL B 1 155 ? 0.68 -27.078 -6.141 1 97.81 155 VAL B CA 1
ATOM 2601 C C . VAL B 1 155 ? 0.731 -25.812 -5.277 1 97.81 155 VAL B C 1
ATOM 2603 O O . VAL B 1 155 ? -0.243 -25.484 -4.594 1 97.81 155 VAL B O 1
ATOM 2606 N N . TYR B 1 156 ? 1.875 -25.141 -5.273 1 98.44 156 TYR B N 1
ATOM 2607 C CA . TYR B 1 156 ? 2.117 -23.859 -4.617 1 98.44 156 TYR B CA 1
ATOM 2608 C C . TYR B 1 156 ? 2.521 -22.797 -5.637 1 98.44 156 TYR B C 1
ATOM 2610 O O . TYR B 1 156 ? 2.91 -23.125 -6.762 1 98.44 156 TYR B O 1
ATOM 2618 N N . ALA B 1 157 ? 2.369 -21.547 -5.227 1 98.81 157 ALA B N 1
ATOM 2619 C CA . ALA B 1 157 ? 2.848 -20.453 -6.047 1 98.81 157 ALA B CA 1
ATOM 2620 C C . ALA B 1 157 ? 3.406 -19.328 -5.184 1 98.81 157 ALA B C 1
ATOM 2622 O O . ALA B 1 157 ? 2.891 -19.047 -4.094 1 98.81 157 ALA B O 1
ATOM 2623 N N . ILE B 1 158 ? 4.465 -18.719 -5.605 1 98.88 158 ILE B N 1
ATOM 2624 C CA . ILE B 1 158 ? 5.055 -17.516 -5.004 1 98.88 158 ILE B CA 1
ATOM 2625 C C . ILE B 1 158 ? 4.895 -16.328 -5.953 1 98.88 158 ILE B C 1
ATOM 2627 O O . ILE B 1 158 ? 5.152 -16.453 -7.156 1 98.88 158 ILE B O 1
ATOM 2631 N N . SER B 1 159 ? 4.434 -15.242 -5.441 1 98.88 159 SER B N 1
ATOM 2632 C CA . SER B 1 159 ? 4.277 -14.055 -6.273 1 98.88 159 SER B CA 1
ATOM 2633 C C . SER B 1 159 ? 4.734 -12.797 -5.539 1 98.88 159 SER B C 1
ATOM 2635 O O . SER B 1 159 ? 4.867 -12.805 -4.312 1 98.88 159 SER B O 1
ATOM 2637 N N . VAL B 1 160 ? 5.035 -11.797 -6.273 1 98.88 160 VAL B N 1
ATOM 2638 C CA . VAL B 1 160 ? 5.418 -10.477 -5.789 1 98.88 160 VAL B CA 1
ATOM 2639 C C . VAL B 1 160 ? 4.465 -9.43 -6.355 1 98.88 160 VAL B C 1
ATOM 2641 O O . VAL B 1 160 ? 4.648 -8.945 -7.473 1 98.88 160 VAL B O 1
ATOM 2644 N N . PRO B 1 161 ? 3.477 -9.109 -5.574 1 98.75 161 PRO B N 1
ATOM 2645 C CA . PRO B 1 161 ? 2.652 -7.969 -5.977 1 98.75 161 PRO B CA 1
ATOM 2646 C C . PRO B 1 161 ? 3.373 -6.633 -5.809 1 98.75 161 PRO B C 1
ATOM 2648 O O . PRO B 1 161 ? 4.121 -6.449 -4.844 1 98.75 161 PRO B O 1
ATOM 2651 N N . VAL B 1 162 ? 3.146 -5.797 -6.789 1 98.69 162 VAL B N 1
ATOM 2652 C CA . VAL B 1 162 ? 3.793 -4.492 -6.859 1 98.69 162 VAL B CA 1
ATOM 2653 C C . VAL B 1 162 ? 2.764 -3.422 -7.215 1 98.69 162 VAL B C 1
ATOM 2655 O O . VAL B 1 162 ? 1.899 -3.645 -8.07 1 98.69 162 VAL B O 1
ATOM 2658 N N . PRO B 1 163 ? 2.824 -2.268 -6.488 1 98.5 163 PRO B N 1
ATOM 2659 C CA . PRO B 1 163 ? 2.018 -1.176 -7.043 1 98.5 163 PRO B CA 1
ATOM 2660 C C . PRO B 1 163 ? 2.268 -0.952 -8.531 1 98.5 163 PRO B C 1
ATOM 2662 O O . PRO B 1 163 ? 3.42 -0.848 -8.961 1 98.5 163 PRO B O 1
ATOM 2665 N N . SER B 1 164 ? 1.158 -0.823 -9.281 1 98 164 SER B N 1
ATOM 2666 C CA . SER B 1 164 ? 1.255 -0.796 -10.734 1 98 164 SER B CA 1
ATOM 2667 C C . SER B 1 164 ? 2.092 0.387 -11.211 1 98 164 SER B C 1
ATOM 2669 O O . SER B 1 164 ? 2.781 0.296 -12.227 1 98 164 SER B O 1
ATOM 2671 N N . HIS B 1 165 ? 2.117 1.374 -10.461 1 95.12 165 HIS B N 1
ATOM 2672 C CA . HIS B 1 165 ? 2.758 2.602 -10.922 1 95.12 165 HIS B CA 1
ATOM 2673 C C . HIS B 1 165 ? 4.266 2.414 -11.07 1 95.12 165 HIS B C 1
ATOM 2675 O O . HIS B 1 165 ? 4.918 3.166 -11.797 1 95.12 165 HIS B O 1
ATOM 2681 N N . ARG B 1 166 ? 4.801 1.451 -10.375 1 96.44 166 ARG B N 1
ATOM 2682 C CA . ARG B 1 166 ? 6.242 1.257 -10.508 1 96.44 166 ARG B CA 1
ATOM 2683 C C . ARG B 1 166 ? 6.559 -0.129 -11.062 1 96.44 166 ARG B C 1
ATOM 2685 O O . ARG B 1 166 ? 7.727 -0.506 -11.172 1 96.44 166 ARG B O 1
ATOM 2692 N N . PHE B 1 167 ? 5.648 -0.862 -11.484 1 98.12 167 PHE B N 1
ATOM 2693 C CA . PHE B 1 167 ? 5.809 -2.246 -11.922 1 98.12 167 PHE B CA 1
ATOM 2694 C C . PHE B 1 167 ? 6.621 -2.32 -13.203 1 98.12 167 PHE B C 1
ATOM 2696 O O . PHE B 1 167 ? 7.527 -3.15 -13.328 1 98.12 167 PHE B O 1
ATOM 2703 N N . ALA B 1 168 ? 6.309 -1.494 -14.195 1 95.94 168 ALA B N 1
ATOM 2704 C CA . ALA B 1 168 ? 6.957 -1.563 -15.5 1 95.94 168 ALA B CA 1
ATOM 2705 C C . ALA B 1 168 ? 8.469 -1.405 -15.375 1 95.94 168 ALA B C 1
ATOM 2707 O O . ALA B 1 168 ? 9.234 -2.098 -16.047 1 95.94 168 ALA B O 1
ATOM 2708 N N . GLY B 1 169 ? 8.875 -0.542 -14.508 1 96.56 169 GLY B N 1
ATOM 2709 C CA . GLY B 1 169 ? 10.297 -0.299 -14.312 1 96.56 169 GLY B CA 1
ATOM 2710 C C . GLY B 1 169 ? 11.008 -1.443 -13.625 1 96.56 169 GLY B C 1
ATOM 2711 O O . GLY B 1 169 ? 12.227 -1.564 -13.711 1 96.56 169 GLY B O 1
ATOM 2712 N N . LEU B 1 170 ? 10.211 -2.268 -12.961 1 97.31 170 LEU B N 1
ATOM 2713 C CA . LEU B 1 170 ? 10.789 -3.35 -12.164 1 97.31 170 LEU B CA 1
ATOM 2714 C C . LEU B 1 170 ? 10.633 -4.688 -12.883 1 97.31 170 LEU B C 1
ATOM 2716 O O . LEU B 1 170 ? 11.188 -5.699 -12.438 1 97.31 170 LEU B O 1
ATOM 2720 N N . ARG B 1 171 ? 9.977 -4.727 -13.914 1 97.31 171 ARG B N 1
ATOM 2721 C CA . ARG B 1 171 ? 9.508 -5.961 -14.539 1 97.31 171 ARG B CA 1
ATOM 2722 C C . ARG B 1 171 ? 10.672 -6.906 -14.82 1 97.31 171 ARG B C 1
ATOM 2724 O O . ARG B 1 171 ? 10.633 -8.078 -14.438 1 97.31 171 ARG B O 1
ATOM 2731 N N . GLU B 1 172 ? 11.703 -6.438 -15.453 1 97.25 172 GLU B N 1
ATOM 2732 C CA . GLU B 1 172 ? 12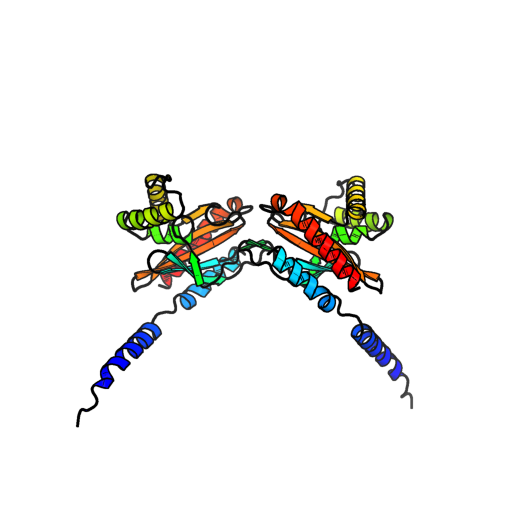.828 -7.281 -15.852 1 97.25 172 GLU B CA 1
ATOM 2733 C C . GLU B 1 172 ? 13.586 -7.797 -14.633 1 97.25 172 GLU B C 1
ATOM 2735 O O . GLU B 1 172 ? 13.883 -8.984 -14.531 1 97.25 172 GLU B O 1
ATOM 2740 N N . SER B 1 173 ? 13.898 -6.895 -13.75 1 98.06 173 SER B N 1
ATOM 2741 C CA . SER B 1 173 ? 14.625 -7.289 -12.547 1 98.06 173 SER B CA 1
ATOM 2742 C C . SER B 1 173 ? 13.805 -8.258 -11.703 1 98.06 173 SER B C 1
ATOM 2744 O O . SER B 1 173 ? 14.344 -9.188 -11.109 1 98.06 173 SER B O 1
ATOM 2746 N N . LEU B 1 174 ? 12.531 -8.016 -11.664 1 98.5 174 LEU B N 1
ATOM 2747 C CA . LEU B 1 174 ? 11.641 -8.875 -10.891 1 98.5 174 LEU B CA 1
ATOM 2748 C C . LEU B 1 174 ? 11.609 -10.281 -11.469 1 98.5 174 LEU B C 1
ATOM 2750 O O . LEU B 1 174 ? 11.672 -11.266 -10.719 1 98.5 174 LEU B O 1
ATOM 2754 N N . ALA B 1 175 ? 11.516 -10.359 -12.758 1 98.38 175 ALA B N 1
ATOM 2755 C CA . ALA B 1 175 ? 11.539 -11.664 -13.422 1 98.38 175 ALA B CA 1
ATOM 2756 C C . ALA B 1 175 ? 12.812 -12.438 -13.078 1 98.38 175 ALA B C 1
ATOM 2758 O O . ALA B 1 175 ? 12.758 -13.625 -12.758 1 98.38 175 ALA B O 1
ATOM 2759 N N . LYS B 1 176 ? 13.938 -11.758 -13.133 1 98.5 176 LYS B N 1
ATOM 2760 C CA . LYS B 1 176 ? 15.219 -12.383 -12.812 1 98.5 176 LYS B CA 1
ATOM 2761 C C . LYS B 1 176 ? 15.242 -12.883 -11.367 1 98.5 176 LYS B C 1
ATOM 2763 O O . LYS B 1 176 ? 15.672 -14.008 -11.102 1 98.5 176 LYS B O 1
ATOM 2768 N N . GLN B 1 177 ? 14.758 -12.062 -10.477 1 98.69 177 GLN B N 1
ATOM 2769 C CA . GLN B 1 177 ? 14.727 -12.43 -9.062 1 98.69 177 GLN B CA 1
ATOM 2770 C C . GLN B 1 177 ? 13.805 -13.617 -8.82 1 98.69 177 GLN B C 1
ATOM 2772 O O . GLN B 1 177 ? 14.117 -14.508 -8.023 1 98.69 177 GLN B O 1
ATOM 2777 N N . LEU B 1 178 ? 12.711 -13.641 -9.484 1 98.88 178 LEU B N 1
ATOM 2778 C CA . LEU B 1 178 ? 11.742 -14.719 -9.328 1 98.88 178 LEU B CA 1
ATOM 2779 C C . LEU B 1 178 ? 12.289 -16.031 -9.891 1 98.88 178 LEU B C 1
ATOM 2781 O O . LEU B 1 178 ? 12.062 -17.094 -9.32 1 98.88 178 LEU B O 1
ATOM 2785 N N . LEU B 1 179 ? 12.992 -15.922 -11 1 98.62 179 LEU B N 1
ATOM 2786 C CA . LEU B 1 179 ? 13.594 -17.125 -11.562 1 98.62 179 LEU B CA 1
ATOM 2787 C C . LEU B 1 179 ? 14.656 -17.688 -10.617 1 98.62 179 LEU B C 1
ATOM 2789 O O . LEU B 1 179 ? 14.758 -18.906 -10.453 1 98.62 179 LEU B O 1
ATOM 2793 N N . GLY B 1 180 ? 15.453 -16.797 -10.023 1 98.56 180 GLY B N 1
ATOM 2794 C CA . GLY B 1 180 ? 16.391 -17.25 -9 1 98.56 180 GLY B CA 1
ATOM 2795 C C . GLY B 1 180 ? 15.703 -17.906 -7.816 1 98.56 180 GLY B C 1
ATOM 2796 O O . GLY B 1 180 ? 16.172 -18.938 -7.316 1 98.56 180 GLY B O 1
ATOM 2797 N N . ALA B 1 181 ? 14.609 -17.344 -7.395 1 98.81 181 ALA B N 1
ATOM 2798 C CA . ALA B 1 181 ? 13.836 -17.906 -6.297 1 98.81 181 ALA B CA 1
ATOM 2799 C C . ALA B 1 181 ? 13.289 -19.281 -6.672 1 98.81 181 ALA B C 1
ATOM 2801 O O . ALA B 1 181 ? 13.266 -20.203 -5.844 1 98.81 181 ALA B O 1
ATOM 2802 N N . ARG B 1 182 ? 12.812 -19.359 -7.867 1 98.56 182 ARG B N 1
ATOM 2803 C CA . ARG B 1 182 ? 12.305 -20.641 -8.367 1 98.56 182 ARG B CA 1
ATOM 2804 C C . ARG B 1 182 ? 13.375 -21.719 -8.281 1 98.56 182 ARG B C 1
ATOM 2806 O O . ARG B 1 182 ? 13.094 -22.844 -7.871 1 98.56 182 ARG B O 1
ATOM 2813 N N . GLU B 1 183 ? 14.586 -21.375 -8.633 1 98.25 183 GLU B N 1
ATOM 2814 C CA . GLU B 1 183 ? 15.703 -22.328 -8.555 1 98.25 183 GLU B CA 1
ATOM 2815 C C . GLU B 1 183 ? 15.992 -22.719 -7.105 1 98.25 183 GLU B C 1
ATOM 2817 O O . GLU B 1 183 ? 16.266 -23.875 -6.812 1 98.25 183 GLU B O 1
ATOM 2822 N N . ALA B 1 184 ? 15.945 -21.75 -6.273 1 98.44 184 ALA B N 1
ATOM 2823 C CA . ALA B 1 184 ? 16.188 -22.016 -4.859 1 98.44 184 ALA B CA 1
ATOM 2824 C C . ALA B 1 184 ? 15.141 -22.969 -4.293 1 98.44 184 ALA B C 1
ATOM 2826 O O . ALA B 1 184 ? 15.469 -23.891 -3.547 1 98.44 184 ALA B O 1
ATOM 2827 N N . VAL B 1 185 ? 13.891 -22.75 -4.664 1 98.19 185 VAL B N 1
ATOM 2828 C CA . VAL B 1 185 ? 12.805 -23.594 -4.188 1 98.19 185 VAL B CA 1
ATOM 2829 C C . VAL B 1 185 ? 12.977 -25.016 -4.734 1 98.19 185 VAL B C 1
ATOM 2831 O O . VAL B 1 185 ? 12.758 -25.984 -4.023 1 98.19 185 VAL B O 1
ATOM 2834 N N . ALA B 1 186 ? 13.367 -25.109 -5.988 1 96.81 186 ALA B N 1
ATOM 2835 C CA . ALA B 1 186 ? 13.547 -26.406 -6.629 1 96.81 186 ALA B CA 1
ATOM 2836 C C . ALA B 1 186 ? 14.586 -27.234 -5.887 1 96.81 186 ALA B C 1
ATOM 2838 O O . ALA B 1 186 ? 14.469 -28.469 -5.82 1 96.81 186 ALA B O 1
ATOM 2839 N N . LYS B 1 187 ? 15.531 -26.562 -5.301 1 96.12 187 LYS B N 1
ATOM 2840 C CA . LYS B 1 187 ? 16.578 -27.25 -4.562 1 96.12 187 LYS B CA 1
ATOM 2841 C C . LYS B 1 187 ? 16.078 -27.719 -3.201 1 96.12 187 LYS B C 1
ATOM 2843 O O . LYS B 1 187 ? 16.672 -28.625 -2.592 1 96.12 187 LYS B O 1
ATOM 2848 N N . LEU B 1 188 ? 15.086 -27.078 -2.727 1 93.56 188 LEU B N 1
ATOM 2849 C CA . LEU B 1 188 ? 14.555 -27.406 -1.407 1 93.56 188 LEU B CA 1
ATOM 2850 C C . LEU B 1 188 ? 13.531 -28.531 -1.493 1 93.56 188 LEU B C 1
ATOM 2852 O O . LEU B 1 188 ? 13.305 -29.25 -0.516 1 93.56 188 LEU B O 1
ATOM 2856 N N . VAL B 1 189 ? 12.867 -28.562 -2.57 1 88.06 189 VAL B N 1
ATOM 2857 C CA . VAL B 1 189 ? 11.742 -29.469 -2.697 1 88.06 189 VAL B CA 1
ATOM 2858 C C . VAL B 1 189 ? 12.188 -30.734 -3.428 1 88.06 189 VAL B C 1
ATOM 2860 O O . VAL B 1 189 ? 13.008 -30.688 -4.344 1 88.06 189 VAL B O 1
#

Sequence (378 aa):
MSSSAEGGLRLGSEIQSLAAAGRVNMTELVHPVLTDLAKRTKETVDLAVLRDDHMVFLDQVVGTHRLRTVSAVGEVFPMTDTANGKAALSLFEDDRVVAIASRELKNAGQSQRPLSDFLKEIEDIRETGIAWDLDEHTQGISAAGFAFQDPVGLVYAISVPVPSHRFAGLRESLAKQLLGAREAVAKLVMSSSAEGGLRLGSEIQSLAAAGRVNMTELVHPVLTDLAKRTKETVDLAVLRDDHMVFLDQVVGTHRLRTVSAVGEVFPMTDTANGKAALSLFEDDRVVAIASRELKNAGQSQRPLSDFLKEIEDIRETGIAWDLDEHTQGISAAGFAFQDPVGLVYAISVPVPSHRFAGLRESLAKQLLGAREAVAKLV